Protein AF-A0A327UPV0-F1 (afdb_monomer)

Mean predicted aligned error: 20.46 Å

Foldseek 3Di:
DDAAPVGDDDDPDPDDDSVVVNVVVVVVVVVVVVVVVVVVVVVVVVVVVVVVVVVVVVVVVPDDDPPCVVVDPVVVVVVVVVVVVVVVVVVVVVVVVVVVVVVVVVVVVVVVVVVVVVVVVVVVVVVVVVVVVVVVVVVVVVVVVVVVVVVVVVVVVVVVVVVVVVVVVVVVVVVVVVVVVVVVVVVVVVVVVVVVVVVVVVVVVVVVVVVVVVVVVVVVVVVVVVVVVVVVVVVVVVVVVVVVVVVVVVVVVVVVVVVVVVVVVVVVVVVVVVVVVVCVVVCVVDDDDDDDDDDDDDDDDDDDDDDDDDDDDDDDDDDDDDDDDDDDDDDDDDDDPDDDDDDDDDDDDDD

Radius of gyration: 93.16 Å; Cα contacts (8 Å, |Δi|>4): 20; chains: 1; bounding box: 134×64×279 Å

Structure (mmCIF, N/CA/C/O backbone):
data_AF-A0A327UPV0-F1
#
_entry.id   AF-A0A327UPV0-F1
#
loop_
_atom_site.group_PDB
_atom_site.id
_atom_site.type_symbol
_atom_site.label_atom_id
_atom_site.label_alt_id
_atom_site.label_comp_id
_atom_site.label_asym_id
_atom_site.label_entity_id
_atom_site.label_seq_id
_atom_site.pdbx_PDB_ins_code
_atom_site.Cartn_x
_atom_site.Cartn_y
_atom_site.Cartn_z
_atom_site.occupancy
_atom_site.B_iso_or_equiv
_atom_site.auth_seq_id
_atom_site.auth_comp_id
_atom_site.auth_asym_id
_atom_site.auth_atom_id
_atom_site.pdbx_PDB_model_num
ATOM 1 N N . MET A 1 1 ? -52.533 -44.736 14.058 1.00 45.34 1 MET A N 1
ATOM 2 C CA . MET A 1 1 ? -52.130 -43.749 15.079 1.00 45.34 1 MET A CA 1
ATOM 3 C C . MET A 1 1 ? -53.365 -43.476 15.913 1.00 45.34 1 MET A C 1
ATOM 5 O O . MET A 1 1 ? -54.241 -42.777 15.431 1.00 45.34 1 MET A O 1
ATOM 9 N N . GLY A 1 2 ? -53.502 -44.125 17.070 1.00 54.53 2 GLY A N 1
ATOM 10 C CA . GLY A 1 2 ? -54.554 -43.770 18.024 1.00 54.53 2 GLY A CA 1
ATOM 11 C C . GLY A 1 2 ? -54.068 -42.563 18.815 1.00 54.53 2 GLY A C 1
ATOM 12 O O . GLY A 1 2 ? -53.010 -42.648 19.435 1.00 54.53 2 GLY A O 1
ATOM 13 N N . ALA A 1 3 ? -54.757 -41.433 18.698 1.00 59.00 3 ALA A N 1
ATOM 14 C CA . ALA A 1 3 ? -54.542 -40.289 19.574 1.00 59.00 3 ALA A CA 1
ATOM 15 C C . ALA A 1 3 ? -55.352 -40.526 20.855 1.00 59.00 3 ALA A C 1
ATOM 17 O O . ALA A 1 3 ? -56.520 -40.902 20.765 1.00 59.00 3 ALA A O 1
ATOM 18 N N . SER A 1 4 ? -54.721 -40.346 22.016 1.00 62.38 4 SER A N 1
ATOM 19 C CA . SER A 1 4 ? -55.396 -40.383 23.320 1.00 62.38 4 SER A CA 1
ATOM 20 C C . SER A 1 4 ? -56.497 -39.303 23.374 1.00 62.38 4 SER A C 1
ATOM 22 O O . SER A 1 4 ? -56.290 -38.213 22.823 1.00 62.38 4 SER A O 1
ATOM 24 N N . PRO A 1 5 ? -57.644 -39.552 24.039 1.00 67.94 5 PRO A N 1
ATOM 25 C CA . PRO A 1 5 ? -58.710 -38.563 24.227 1.00 67.94 5 PRO A CA 1
ATOM 26 C C . PRO A 1 5 ? -58.253 -37.310 24.997 1.00 67.94 5 PRO A C 1
ATOM 28 O O . PRO A 1 5 ? -58.887 -36.263 24.881 1.00 67.94 5 PRO A O 1
ATOM 31 N N . HIS A 1 6 ? -57.122 -37.374 25.708 1.00 69.75 6 HIS A N 1
ATOM 32 C CA . HIS A 1 6 ? -56.530 -36.256 26.449 1.00 69.75 6 HIS A CA 1
ATOM 33 C C . HIS A 1 6 ? -55.428 -35.510 25.668 1.00 69.75 6 HIS A C 1
ATOM 35 O O . HIS A 1 6 ? -54.726 -34.670 26.227 1.00 69.75 6 HIS A O 1
ATOM 41 N N . GLY A 1 7 ? -55.274 -35.786 24.365 1.00 76.56 7 GLY A N 1
ATOM 42 C CA . GLY A 1 7 ? -54.449 -34.982 23.452 1.00 76.56 7 GLY A CA 1
ATOM 43 C C . GLY A 1 7 ? -52.952 -35.309 23.434 1.00 76.56 7 GLY A C 1
ATOM 44 O O . GLY A 1 7 ? -52.171 -34.554 22.850 1.00 76.56 7 GLY A O 1
ATOM 45 N N . PHE A 1 8 ? -52.524 -36.427 24.028 1.00 76.69 8 PHE A N 1
ATOM 46 C CA . PHE A 1 8 ? -51.114 -36.831 24.011 1.00 76.69 8 PHE A CA 1
ATOM 47 C C . PHE A 1 8 ? -50.689 -37.401 22.651 1.00 76.69 8 PHE A C 1
ATOM 49 O O . PHE A 1 8 ? -51.369 -38.240 22.054 1.00 76.69 8 PHE A O 1
ATOM 56 N N . THR A 1 9 ? -49.522 -36.971 22.165 1.00 74.94 9 THR A N 1
ATOM 57 C CA . THR A 1 9 ? -48.929 -37.450 20.910 1.00 74.94 9 THR A CA 1
ATOM 58 C C . THR A 1 9 ? -48.110 -38.723 21.139 1.00 74.94 9 THR A C 1
ATOM 60 O O . THR A 1 9 ? -47.220 -38.779 21.986 1.00 74.94 9 THR A O 1
ATOM 63 N N . VAL A 1 10 ? -48.392 -39.778 20.367 1.00 70.69 10 VAL A N 1
ATOM 64 C CA . VAL A 1 10 ? -47.691 -41.068 20.492 1.00 70.69 10 VAL A CA 1
ATOM 65 C C . VAL A 1 10 ? -46.417 -41.058 19.642 1.00 70.69 10 VAL A C 1
ATOM 67 O O . VAL A 1 10 ? -46.482 -41.053 18.412 1.00 70.69 10 VAL A O 1
ATOM 70 N N . VAL A 1 11 ? -45.248 -41.079 20.289 1.00 71.69 11 VAL A N 1
ATOM 71 C CA . VAL A 1 11 ? -43.931 -41.101 19.625 1.00 71.69 11 VAL A CA 1
ATOM 72 C C . VAL A 1 11 ? -43.401 -42.537 19.526 1.00 71.69 11 VAL A C 1
ATOM 74 O O . VAL A 1 11 ? -43.551 -43.339 20.447 1.00 71.69 11 VAL A O 1
ATOM 77 N N . ARG A 1 12 ? -42.765 -42.888 18.400 1.00 59.44 12 ARG A N 1
ATOM 78 C CA . ARG A 1 12 ? -42.217 -44.233 18.155 1.00 59.44 12 ARG A CA 1
ATOM 79 C C . ARG A 1 12 ? -40.909 -44.423 18.945 1.00 59.44 12 ARG A C 1
ATOM 81 O O . ARG A 1 12 ? -39.851 -44.010 18.485 1.00 59.44 12 ARG A O 1
ATOM 88 N N . GLY A 1 13 ? -40.976 -45.026 20.133 1.00 69.31 13 GLY A N 1
ATOM 89 C CA . GLY A 1 13 ? -39.815 -45.244 21.009 1.00 69.31 13 GLY A CA 1
ATOM 90 C C . GLY A 1 13 ? -40.197 -45.678 22.430 1.00 69.31 13 GLY A C 1
ATOM 91 O O . GLY A 1 13 ? -41.300 -46.175 22.648 1.00 69.31 13 GLY A O 1
ATOM 92 N N . ARG A 1 14 ? -39.289 -45.495 23.405 1.00 59.91 14 ARG A N 1
ATOM 93 C CA . ARG A 1 14 ? -39.588 -45.676 24.840 1.00 59.91 14 ARG A CA 1
ATOM 94 C C . ARG A 1 14 ? -40.519 -44.552 25.310 1.00 59.91 14 ARG A C 1
ATOM 96 O O . ARG A 1 14 ? -40.051 -43.471 25.645 1.00 59.91 14 ARG A O 1
ATOM 103 N N . GLY A 1 15 ? -41.817 -44.823 25.322 1.00 69.00 15 GLY A N 1
ATOM 104 C CA . GLY A 1 15 ? -42.852 -43.969 25.904 1.00 69.00 15 GLY A CA 1
ATOM 105 C C . GLY A 1 15 ? -43.810 -44.792 26.764 1.00 69.00 15 GLY A C 1
ATOM 106 O O . GLY A 1 15 ? -43.834 -46.022 26.669 1.00 69.00 15 GLY A O 1
ATOM 107 N N . TYR A 1 16 ? -44.576 -44.118 27.621 1.00 76.31 16 TYR A N 1
ATOM 108 C CA . TYR A 1 16 ? -45.628 -44.751 28.418 1.00 76.31 16 TYR A CA 1
ATOM 109 C C . TYR A 1 16 ? -46.739 -45.304 27.513 1.00 76.31 16 TYR A C 1
ATOM 111 O O . TYR A 1 16 ? -46.973 -44.789 26.418 1.00 76.31 16 TYR A O 1
ATOM 119 N N . ARG A 1 17 ? -47.405 -46.383 27.945 1.00 81.75 17 ARG A N 1
ATOM 120 C CA . ARG A 1 17 ? -48.509 -46.979 27.180 1.00 81.75 17 ARG A CA 1
ATOM 121 C C . ARG A 1 17 ? -49.710 -46.022 27.218 1.00 81.75 17 ARG A C 1
ATOM 123 O O . ARG A 1 17 ? -50.150 -45.728 28.323 1.00 81.75 17 ARG A O 1
ATOM 130 N N . PRO A 1 18 ? -50.254 -45.577 26.069 1.00 79.62 18 PRO A N 1
ATOM 131 C CA . PRO A 1 18 ? -51.345 -44.597 26.030 1.00 79.62 18 PRO A CA 1
ATOM 132 C C . PRO A 1 18 ? -52.548 -44.985 26.895 1.00 79.62 18 PRO A C 1
ATOM 134 O O . PRO A 1 18 ? -52.988 -44.182 27.698 1.00 79.62 18 PRO A O 1
ATOM 137 N N . GLU A 1 19 ? -52.968 -46.250 26.846 1.00 79.75 19 GLU A N 1
ATOM 138 C CA . GLU A 1 19 ? -54.100 -46.768 27.635 1.00 79.75 19 GLU A CA 1
ATOM 139 C C . GLU A 1 19 ? -53.881 -46.626 29.154 1.00 79.75 19 GLU A C 1
ATOM 141 O O . GLU A 1 19 ? -54.804 -46.310 29.889 1.00 79.75 19 GLU A O 1
ATOM 146 N N . GLN A 1 20 ? -52.638 -46.798 29.627 1.00 83.06 20 GLN A N 1
ATOM 147 C CA . GLN A 1 20 ? -52.298 -46.616 31.046 1.00 83.06 20 GLN A CA 1
ATOM 148 C C . GLN A 1 20 ? -52.263 -45.137 31.446 1.00 83.06 20 GLN A C 1
ATOM 150 O O . GLN A 1 20 ? -52.484 -44.810 32.606 1.00 83.06 20 GLN A O 1
ATOM 155 N N . VAL A 1 21 ? -51.934 -44.250 30.502 1.00 82.25 21 VAL A N 1
ATOM 156 C CA . VAL A 1 21 ? -51.940 -42.798 30.723 1.00 82.25 21 VAL A CA 1
ATOM 157 C C . VAL A 1 21 ? -53.374 -42.281 30.756 1.00 82.25 21 VAL A C 1
ATOM 159 O O . VAL A 1 21 ? -53.688 -41.459 31.609 1.00 82.25 21 VAL A O 1
ATOM 162 N N . ASP A 1 22 ? -54.234 -42.794 29.879 1.00 83.88 22 ASP A N 1
ATOM 163 C CA . ASP A 1 22 ? -55.651 -42.436 29.818 1.00 83.88 22 ASP A CA 1
ATOM 164 C C . ASP A 1 22 ? -56.384 -42.889 31.091 1.00 83.88 22 ASP A C 1
ATOM 166 O O . ASP A 1 22 ? -56.999 -42.068 31.763 1.00 83.88 22 ASP A O 1
ATOM 170 N N . GLU A 1 23 ? -56.199 -44.144 31.521 1.00 85.69 23 GLU A N 1
ATOM 171 C CA . GLU A 1 23 ? -56.766 -44.652 32.782 1.00 85.69 23 GLU A CA 1
ATOM 172 C C . GLU A 1 23 ? -56.289 -43.844 34.006 1.00 85.69 23 GLU A C 1
ATOM 174 O O . GLU A 1 23 ? -57.074 -43.517 34.898 1.00 85.69 23 GLU A O 1
ATOM 179 N N . ALA A 1 24 ? -55.005 -43.468 34.041 1.00 84.44 24 ALA A N 1
ATOM 180 C CA . ALA A 1 24 ? -54.462 -42.647 35.119 1.00 84.44 24 ALA A CA 1
ATOM 181 C C . ALA A 1 24 ? -55.017 -41.211 35.110 1.00 84.44 24 ALA A C 1
ATOM 183 O O . ALA A 1 24 ? -55.228 -40.628 36.174 1.00 84.44 24 ALA A O 1
ATOM 184 N N . LEU A 1 25 ? -55.249 -40.626 33.932 1.00 86.38 25 LEU A N 1
ATOM 185 C CA . LEU A 1 25 ? -55.800 -39.278 33.800 1.00 86.38 25 LEU A CA 1
ATOM 186 C C . LEU A 1 25 ? -57.277 -39.216 34.147 1.00 86.38 25 LEU A C 1
ATOM 188 O O . LEU A 1 25 ? -57.670 -38.288 34.848 1.00 86.38 25 LEU A O 1
ATOM 192 N N . ASP A 1 26 ? -58.070 -40.195 33.722 1.00 88.25 26 ASP A N 1
ATOM 193 C CA . ASP A 1 26 ? -59.471 -40.302 34.125 1.00 88.25 26 ASP A CA 1
ATOM 194 C C . ASP A 1 26 ? -59.589 -40.444 35.651 1.00 88.25 26 ASP A C 1
ATOM 196 O O . ASP A 1 26 ? -60.422 -39.782 36.273 1.00 88.25 26 ASP A O 1
ATOM 200 N N . GLY A 1 27 ? -58.686 -41.212 36.276 1.00 89.19 27 GLY A N 1
ATOM 201 C CA . GLY A 1 27 ? -58.562 -41.281 37.734 1.00 89.19 27 GLY A CA 1
ATOM 202 C C . GLY A 1 27 ? -58.263 -39.919 38.374 1.00 89.19 27 GLY A C 1
ATOM 203 O O . GLY A 1 27 ? -58.989 -39.479 39.264 1.00 89.19 27 GLY A O 1
ATOM 204 N N . LEU A 1 28 ? -57.246 -39.206 37.879 1.00 89.12 28 LEU A N 1
ATOM 205 C CA . LEU A 1 28 ? -56.864 -37.881 38.390 1.00 89.12 28 LEU A CA 1
ATOM 206 C C . LEU A 1 28 ? -57.951 -36.815 38.177 1.00 89.12 28 LEU A C 1
ATOM 208 O O . LEU A 1 28 ? -58.120 -35.923 39.011 1.00 89.12 28 LEU A O 1
ATOM 212 N N . LEU A 1 29 ? -58.681 -36.879 37.063 1.00 88.56 29 LEU A N 1
ATOM 213 C CA . LEU A 1 29 ? -59.797 -35.979 36.781 1.00 88.56 29 LEU A CA 1
ATOM 214 C C . LEU A 1 29 ? -60.980 -36.266 37.712 1.00 88.56 29 LEU A C 1
ATOM 216 O O . LEU A 1 29 ? -61.541 -35.322 38.268 1.00 88.56 29 LEU A O 1
ATOM 220 N N . GLY A 1 30 ? -61.291 -37.539 37.969 1.00 91.75 30 GLY A N 1
ATOM 221 C CA . GLY A 1 30 ? -62.290 -37.934 38.965 1.00 91.75 30 GLY A CA 1
ATOM 222 C C . GLY A 1 30 ? -61.936 -37.458 40.379 1.00 91.75 30 GLY A C 1
ATOM 223 O O . GLY A 1 30 ? -62.768 -36.856 41.060 1.00 91.75 30 GLY A O 1
ATOM 224 N N . GLU A 1 31 ? -60.679 -37.630 40.799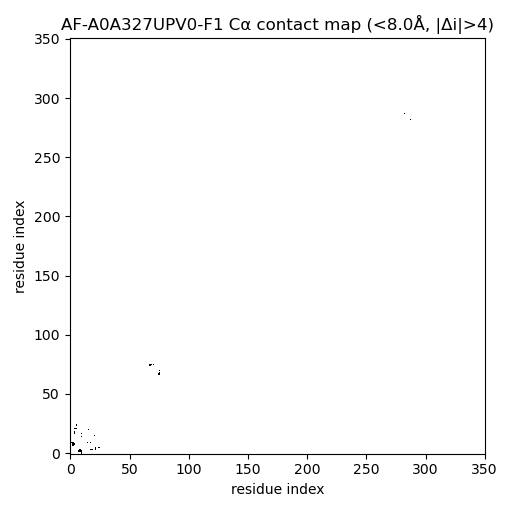 1.00 89.19 31 GLU A N 1
ATOM 225 C CA . GLU A 1 31 ? -60.179 -37.119 42.085 1.00 89.19 31 GLU A CA 1
ATOM 226 C C . GLU A 1 31 ? -60.266 -35.586 42.171 1.00 89.19 31 GLU A C 1
ATOM 228 O O . GLU A 1 31 ? -60.647 -35.030 43.206 1.00 89.19 31 GLU A O 1
ATOM 233 N N . GLN A 1 32 ? -59.958 -34.879 41.077 1.00 91.56 32 GLN A N 1
ATOM 234 C CA . GLN A 1 32 ? -60.086 -33.423 41.000 1.00 91.56 32 GLN A CA 1
ATOM 235 C C . GLN A 1 32 ? -61.545 -32.969 41.158 1.00 91.56 32 GLN A C 1
ATOM 237 O O . GLN A 1 32 ? -61.811 -31.989 41.862 1.00 91.56 32 GLN A O 1
ATOM 242 N N . GLU A 1 33 ? -62.489 -33.642 40.502 1.00 93.06 33 GLU A N 1
ATOM 243 C CA . GLU A 1 33 ? -63.916 -33.331 40.610 1.00 93.06 33 GLU A CA 1
ATOM 244 C C . GLU A 1 33 ? -64.447 -33.590 42.024 1.00 93.06 33 GLU A C 1
ATOM 246 O O . GLU A 1 33 ? -65.140 -32.734 42.586 1.00 93.06 33 GLU A O 1
ATOM 251 N N . GLU A 1 34 ? -64.051 -34.698 42.656 1.00 94.12 34 GLU A N 1
ATOM 252 C CA . GLU A 1 34 ? -64.421 -34.987 44.044 1.00 94.12 34 GLU A CA 1
ATOM 253 C C . GLU A 1 34 ? -63.842 -33.945 45.014 1.00 94.12 34 GLU A C 1
ATOM 255 O O . GLU A 1 34 ? -64.551 -33.436 45.894 1.00 94.12 34 GLU A O 1
ATOM 260 N N . ALA A 1 35 ? -62.573 -33.566 44.836 1.00 90.19 35 ALA A N 1
ATOM 261 C CA . ALA A 1 35 ? -61.924 -32.536 45.640 1.00 90.19 35 ALA A CA 1
ATOM 262 C C . ALA A 1 35 ? -62.628 -31.177 45.499 1.00 90.19 35 ALA A C 1
ATOM 264 O O . ALA A 1 35 ? -62.855 -30.490 46.499 1.00 90.19 35 ALA A O 1
ATOM 265 N N . ARG A 1 36 ? -63.049 -30.808 44.282 1.00 92.00 36 ARG A N 1
ATOM 266 C CA . ARG A 1 36 ? -63.840 -29.590 44.035 1.00 92.00 36 ARG A CA 1
ATOM 267 C C . ARG A 1 36 ? -65.209 -29.647 44.707 1.00 92.00 36 ARG A C 1
ATOM 269 O O . ARG A 1 36 ? -65.601 -28.678 45.356 1.00 92.00 36 ARG A O 1
ATOM 276 N N . ALA A 1 37 ? -65.914 -30.773 44.616 1.00 93.81 37 ALA A N 1
ATOM 277 C CA . ALA A 1 37 ? -67.201 -30.953 45.286 1.00 93.81 37 ALA A CA 1
ATOM 278 C C . ALA A 1 37 ? -67.067 -30.910 46.820 1.00 93.81 37 ALA A C 1
ATOM 280 O O . ALA A 1 37 ? -67.946 -30.407 47.525 1.00 93.81 37 ALA A O 1
ATOM 281 N N . ARG A 1 38 ? -65.958 -31.419 47.371 1.00 94.25 38 ARG A N 1
ATOM 282 C CA . ARG A 1 38 ? -65.644 -31.312 48.803 1.00 94.25 38 ARG A CA 1
ATOM 283 C C . ARG A 1 38 ? -65.344 -29.868 49.217 1.00 94.25 38 ARG A C 1
ATOM 285 O O . ARG A 1 38 ? -65.884 -29.424 50.224 1.00 94.25 38 ARG A O 1
ATOM 292 N N . LEU A 1 39 ? -64.559 -29.132 48.431 1.00 94.19 39 LEU A N 1
ATOM 293 C CA . LEU A 1 39 ? -64.297 -27.705 48.652 1.00 94.19 39 LEU A CA 1
ATOM 294 C C . LEU A 1 39 ? -65.588 -26.885 48.670 1.00 94.19 39 LEU A C 1
ATOM 296 O O . LEU A 1 39 ? -65.796 -26.106 49.593 1.00 94.19 39 LEU A O 1
ATOM 300 N N . ALA A 1 40 ? -66.480 -27.103 47.702 1.00 93.56 40 ALA A N 1
ATOM 301 C CA . ALA A 1 40 ? -67.760 -26.401 47.645 1.00 93.56 40 ALA A CA 1
ATOM 302 C C . ALA A 1 40 ? -68.613 -26.638 48.907 1.00 93.56 40 ALA A C 1
ATOM 304 O O . ALA A 1 40 ? -69.189 -25.693 49.442 1.00 93.56 40 ALA A O 1
ATOM 305 N N . ARG A 1 41 ? -68.645 -27.877 49.424 1.00 93.94 41 ARG A N 1
ATOM 306 C CA . ARG A 1 41 ? -69.333 -28.209 50.686 1.00 93.94 41 ARG A CA 1
ATOM 307 C C . ARG A 1 41 ? -68.713 -27.510 51.895 1.00 93.94 41 ARG A C 1
ATOM 309 O O . ARG A 1 41 ? -69.446 -26.925 52.681 1.00 93.94 41 ARG A O 1
ATOM 316 N N . LEU A 1 42 ? -67.385 -27.524 52.017 1.00 94.69 42 LEU A N 1
ATOM 317 C CA . LEU A 1 42 ? -66.684 -26.868 53.128 1.00 94.69 42 LEU A CA 1
ATOM 318 C C . LEU A 1 42 ? -66.865 -25.347 53.115 1.00 94.69 42 LEU A C 1
ATOM 320 O O . LEU A 1 42 ? -67.011 -24.742 54.169 1.00 94.69 42 LEU A O 1
ATOM 324 N N . VAL A 1 43 ? -66.885 -24.725 51.934 1.00 93.31 43 VAL A N 1
ATOM 325 C CA . VAL A 1 43 ? -67.144 -23.283 51.800 1.00 93.31 43 VAL A CA 1
ATOM 326 C C . VAL A 1 43 ? -68.576 -22.939 52.219 1.00 93.31 43 VAL A C 1
ATOM 328 O O . VAL A 1 43 ? -68.786 -21.936 52.898 1.00 93.31 43 VAL A O 1
ATOM 331 N N . ALA A 1 44 ? -69.558 -23.774 51.864 1.00 94.75 44 ALA A N 1
ATOM 332 C CA . ALA A 1 44 ? -70.935 -23.592 52.322 1.00 94.75 44 ALA A CA 1
ATOM 333 C C . ALA A 1 44 ? -71.046 -23.722 53.854 1.00 94.75 44 ALA A C 1
ATOM 335 O O . ALA A 1 44 ? -71.602 -22.836 54.500 1.00 94.75 44 ALA A O 1
ATOM 336 N N . GLU A 1 45 ? -70.439 -24.759 54.440 1.00 95.56 45 GLU A N 1
ATOM 337 C CA . GLU A 1 45 ? -70.402 -24.980 55.894 1.00 95.56 45 GLU A CA 1
ATOM 338 C C . GLU A 1 45 ? -69.685 -23.839 56.635 1.00 95.56 45 GLU A C 1
ATOM 340 O O . GLU A 1 45 ? -70.170 -23.348 57.653 1.00 95.56 45 GLU A O 1
ATOM 345 N N . GLN A 1 46 ? -68.567 -23.343 56.095 1.00 95.25 46 GLN A N 1
ATOM 346 C CA . GLN A 1 46 ? -67.879 -22.169 56.631 1.00 95.25 46 GLN A CA 1
ATOM 347 C C . GLN A 1 46 ? -68.803 -20.942 56.639 1.00 95.25 46 GLN A C 1
ATOM 349 O O . GLN A 1 46 ? -68.812 -20.190 57.615 1.00 95.25 46 GLN A O 1
ATOM 354 N N . GLY A 1 47 ? -69.580 -20.733 55.572 1.00 93.31 47 GLY A N 1
ATOM 355 C CA . GLY A 1 47 ? -70.555 -19.647 55.489 1.00 93.31 47 GLY A CA 1
ATOM 356 C C . GLY A 1 47 ? -71.630 -19.743 56.574 1.00 93.31 47 GLY A C 1
ATOM 357 O O . GLY A 1 47 ? -71.881 -18.763 57.276 1.00 93.31 47 GLY A O 1
ATOM 358 N N . GLU A 1 48 ? -72.208 -20.931 56.765 1.00 94.50 48 GLU A N 1
ATOM 359 C CA . GLU A 1 48 ? -73.209 -21.191 57.809 1.00 94.50 48 GLU A CA 1
ATOM 360 C C . GLU A 1 48 ? -72.642 -20.972 59.218 1.00 94.50 48 GLU A C 1
ATOM 362 O O . GLU A 1 48 ? -73.242 -20.258 60.025 1.00 94.50 48 GLU A O 1
ATOM 367 N N . LEU A 1 49 ? -71.454 -21.515 59.502 1.00 94.25 49 LEU A N 1
ATOM 368 C CA . LEU A 1 49 ? -70.783 -21.345 60.792 1.00 94.25 49 LEU A CA 1
ATOM 369 C C . LEU A 1 49 ? -70.431 -19.880 61.062 1.00 94.25 49 LEU A C 1
ATOM 371 O O . LEU A 1 49 ? -70.598 -19.401 62.182 1.00 94.25 49 LEU A O 1
ATOM 375 N N . THR A 1 50 ? -69.984 -19.143 60.045 1.00 92.62 50 THR A N 1
ATOM 376 C CA . THR A 1 50 ? -69.672 -17.715 60.190 1.00 92.62 50 THR A CA 1
ATOM 377 C C . THR A 1 50 ? -70.932 -16.934 60.562 1.00 92.62 50 THR A C 1
ATOM 379 O O . THR A 1 50 ? -70.923 -16.213 61.562 1.00 92.62 50 THR A O 1
ATOM 382 N N . ALA A 1 51 ? -72.042 -17.157 59.853 1.00 93.06 51 ALA A N 1
ATOM 383 C CA . ALA A 1 51 ? -73.319 -16.510 60.147 1.00 93.06 51 ALA A CA 1
ATOM 384 C C . ALA A 1 51 ? -73.847 -16.848 61.556 1.00 93.06 51 ALA A C 1
ATOM 386 O O . ALA A 1 51 ? -74.340 -15.969 62.268 1.00 93.06 51 ALA A O 1
ATOM 387 N N . GLU A 1 52 ? -73.707 -18.101 61.997 1.00 91.69 52 GLU A N 1
ATOM 388 C CA . GLU A 1 52 ? -74.112 -18.504 63.347 1.00 91.69 52 GLU A CA 1
ATOM 389 C C . GLU A 1 52 ? -73.216 -17.871 64.423 1.00 91.69 52 GLU A C 1
ATOM 391 O O . GLU A 1 52 ? -73.717 -17.387 65.439 1.00 91.69 52 GLU A O 1
ATOM 396 N N . THR A 1 53 ? -71.901 -17.773 64.198 1.00 91.62 53 THR A N 1
ATOM 397 C CA . THR A 1 53 ? -71.010 -17.081 65.148 1.00 91.62 53 THR A CA 1
ATOM 398 C C . THR A 1 53 ? -71.322 -15.592 65.267 1.00 91.62 53 THR A C 1
ATOM 400 O O . THR A 1 53 ? -71.267 -15.046 66.369 1.00 91.62 53 THR A O 1
ATOM 403 N N . GLU A 1 54 ? -71.678 -14.921 64.171 1.00 93.12 54 GLU A N 1
ATOM 404 C CA . GLU A 1 54 ? -72.112 -13.521 64.199 1.00 93.12 54 GLU A CA 1
ATOM 405 C C . GLU A 1 54 ? -73.417 -13.355 64.982 1.00 93.12 54 GLU A C 1
ATOM 407 O O . GLU A 1 54 ? -73.509 -12.474 65.842 1.00 93.12 54 GLU A O 1
ATOM 412 N N . ARG A 1 55 ? -74.391 -14.252 64.773 1.00 92.62 55 ARG A N 1
ATOM 413 C CA . ARG A 1 55 ? -75.642 -14.287 65.545 1.00 92.62 55 ARG A CA 1
ATOM 414 C C . ARG A 1 55 ? -75.382 -14.478 67.041 1.00 92.62 55 ARG A C 1
ATOM 416 O O . ARG A 1 55 ? -75.942 -13.742 67.853 1.00 92.62 55 ARG A O 1
ATOM 423 N N . LEU A 1 56 ? -74.523 -15.428 67.414 1.00 92.25 56 LEU A N 1
ATOM 424 C CA . LEU A 1 56 ? -74.170 -15.688 68.814 1.00 92.25 56 LEU A CA 1
ATOM 425 C C . LEU A 1 56 ? -73.427 -14.509 69.452 1.00 92.25 56 LEU A C 1
ATOM 427 O O . LEU A 1 56 ? -73.706 -14.170 70.601 1.00 92.25 56 LEU A O 1
ATOM 431 N N . ARG A 1 57 ? -72.528 -13.838 68.719 1.00 86.81 57 ARG A N 1
ATOM 432 C CA . ARG A 1 57 ? -71.869 -12.611 69.200 1.00 86.81 57 ARG A CA 1
ATOM 433 C C . ARG A 1 57 ? -72.868 -11.483 69.432 1.00 86.81 57 ARG A C 1
ATOM 435 O O . ARG A 1 57 ? -72.788 -10.816 70.460 1.00 86.81 57 ARG A O 1
ATOM 442 N N . ALA A 1 58 ? -73.813 -11.288 68.514 1.00 87.06 58 ALA A N 1
ATOM 443 C CA . ALA A 1 58 ? -74.866 -10.290 68.672 1.00 87.06 58 ALA A CA 1
ATOM 444 C C . ALA A 1 58 ? -75.742 -10.590 69.899 1.00 87.06 58 ALA A C 1
ATOM 446 O O . ALA A 1 58 ? -76.010 -9.688 70.687 1.00 87.06 58 ALA A O 1
ATOM 447 N N . LEU A 1 59 ? -76.117 -11.857 70.115 1.00 86.38 59 LEU A N 1
ATOM 448 C CA . LEU A 1 59 ? -76.846 -12.286 71.311 1.00 86.38 59 LEU A CA 1
ATOM 449 C C . LEU A 1 59 ? -76.035 -12.017 72.589 1.00 86.38 59 LEU A C 1
ATOM 451 O O . LEU A 1 59 ? -76.557 -11.440 73.540 1.00 86.38 59 LEU A O 1
ATOM 455 N N . ALA A 1 60 ? -74.752 -12.379 72.606 1.00 82.75 60 ALA A N 1
ATOM 456 C CA . ALA A 1 60 ? -73.878 -12.161 73.756 1.00 82.75 60 ALA A CA 1
ATOM 457 C C . ALA A 1 60 ? -73.726 -10.671 74.103 1.00 82.75 60 ALA A C 1
ATOM 459 O O . ALA A 1 60 ? -73.729 -10.322 75.278 1.00 82.75 60 ALA A O 1
ATOM 460 N N . ALA A 1 61 ? -73.675 -9.787 73.103 1.00 81.56 61 ALA A N 1
ATOM 461 C CA . ALA A 1 61 ? -73.625 -8.339 73.313 1.00 81.56 61 ALA A CA 1
ATOM 462 C C . ALA A 1 61 ? -74.909 -7.760 73.945 1.00 81.56 61 ALA A C 1
ATOM 464 O O . ALA A 1 61 ? -74.868 -6.668 74.507 1.00 81.56 61 ALA A O 1
ATOM 465 N N . THR A 1 62 ? -76.042 -8.472 73.869 1.00 81.31 62 THR A N 1
ATOM 466 C CA . THR A 1 62 ? -77.297 -8.070 74.535 1.00 81.31 62 THR A CA 1
ATOM 467 C C . THR A 1 62 ? -77.395 -8.528 75.990 1.00 81.31 62 THR A C 1
ATOM 469 O O . THR A 1 62 ? -78.285 -8.074 76.712 1.00 81.31 62 THR A O 1
ATOM 472 N N . LEU A 1 63 ? -76.500 -9.412 76.441 1.00 78.44 63 LEU A N 1
ATOM 473 C CA . LEU A 1 63 ? -76.480 -9.874 77.824 1.00 78.44 63 LEU A CA 1
ATOM 474 C C . LEU A 1 63 ? -75.760 -8.847 78.719 1.00 78.44 63 LEU A C 1
ATOM 476 O O . LEU A 1 63 ? -74.704 -8.339 78.334 1.00 78.44 63 LEU A O 1
ATOM 480 N N . PRO A 1 64 ? -76.289 -8.542 79.921 1.00 70.00 64 PRO A N 1
ATOM 481 C CA . PRO A 1 64 ? -75.586 -7.706 80.889 1.00 70.00 64 PRO A CA 1
ATOM 482 C C . PRO A 1 64 ? -74.229 -8.327 81.254 1.00 70.00 64 PRO A C 1
ATOM 484 O O . PRO A 1 64 ? -74.142 -9.557 81.346 1.00 70.00 64 PRO A O 1
ATOM 487 N N . PRO A 1 65 ? -73.186 -7.517 81.526 1.00 65.44 65 PRO A N 1
ATOM 488 C CA . PRO A 1 65 ? -71.942 -8.028 82.089 1.00 65.44 65 PRO A CA 1
ATOM 489 C C . PRO A 1 65 ? -72.267 -8.851 83.344 1.00 65.44 65 PRO A C 1
ATOM 491 O O . PRO A 1 65 ? -73.071 -8.388 84.159 1.00 65.44 65 PRO A O 1
ATOM 494 N N . PRO A 1 66 ? -71.703 -10.057 83.522 1.00 61.50 66 PRO A N 1
ATOM 495 C CA . PRO A 1 66 ? -71.971 -10.849 84.712 1.00 61.50 66 PRO A CA 1
ATOM 496 C C . PRO A 1 66 ? -71.485 -10.081 85.946 1.00 61.50 66 PRO A C 1
ATOM 498 O O . PRO A 1 66 ? -70.290 -9.982 86.211 1.00 61.50 66 PRO A O 1
ATOM 501 N N . ALA A 1 67 ? -72.423 -9.508 86.699 1.00 57.69 67 ALA A N 1
ATOM 502 C CA . ALA A 1 67 ? -72.141 -8.867 87.971 1.00 57.69 67 ALA A CA 1
ATOM 503 C C . ALA A 1 67 ? -71.944 -9.974 89.017 1.00 57.69 67 ALA A C 1
ATOM 505 O O . ALA A 1 67 ? -72.901 -10.482 89.599 1.00 57.69 67 ALA A O 1
ATOM 506 N N . TYR A 1 68 ? -70.693 -10.384 89.248 1.00 60.66 68 TYR A N 1
ATOM 507 C CA . TYR A 1 68 ? -70.304 -11.406 90.238 1.00 60.66 68 TYR A CA 1
ATOM 508 C C . TYR A 1 68 ? -70.464 -10.941 91.701 1.00 60.66 68 TYR A C 1
ATOM 510 O O . TYR A 1 68 ? -69.820 -11.458 92.614 1.00 60.66 68 TYR A O 1
ATOM 518 N N . GLU A 1 69 ? -71.340 -9.971 91.951 1.00 59.56 69 GLU A N 1
ATOM 519 C CA . GLU A 1 69 ? -71.642 -9.412 93.271 1.00 59.56 69 GLU A CA 1
ATOM 520 C C . GLU A 1 69 ? -72.235 -10.474 94.215 1.00 59.56 69 GLU A C 1
ATOM 522 O O . GLU A 1 69 ? -72.058 -10.412 95.432 1.00 59.56 69 GLU A O 1
ATOM 527 N N . THR A 1 70 ? -72.856 -11.518 93.654 1.00 56.88 70 THR A N 1
ATOM 528 C CA . THR A 1 70 ? -73.413 -12.663 94.388 1.00 56.88 70 THR A CA 1
ATOM 529 C C . THR A 1 70 ? -72.362 -13.653 94.906 1.00 56.88 70 THR A C 1
ATOM 531 O O . THR A 1 70 ? -72.717 -14.563 95.653 1.00 56.88 70 THR A O 1
ATOM 534 N N . LEU A 1 71 ? -71.081 -13.504 94.539 1.00 59.91 71 LEU A N 1
ATOM 535 C CA . LEU A 1 71 ? -69.996 -14.421 94.925 1.00 59.91 71 LEU A CA 1
ATOM 536 C C . LEU A 1 71 ? -69.267 -14.017 96.231 1.00 59.91 71 LEU A C 1
ATOM 538 O O . LEU A 1 71 ? -68.359 -14.715 96.684 1.00 59.91 71 LEU A O 1
ATOM 542 N N . GLY A 1 72 ? -69.682 -12.916 96.869 1.00 68.56 72 GLY A N 1
ATOM 543 C CA . GLY A 1 72 ? -69.150 -12.432 98.147 1.00 68.56 72 GLY A CA 1
ATOM 544 C C . GLY A 1 72 ? -67.929 -11.509 98.014 1.00 68.56 72 GLY A C 1
ATOM 545 O O . GLY A 1 72 ? -67.160 -11.573 97.058 1.00 68.56 72 GLY A O 1
ATOM 546 N N . ALA A 1 73 ? -67.718 -10.639 99.010 1.00 71.81 73 ALA A N 1
ATOM 547 C CA . ALA A 1 73 ? -66.724 -9.553 98.971 1.00 71.81 73 ALA A CA 1
ATOM 548 C C . ALA A 1 73 ? -65.262 -9.999 98.738 1.00 71.81 73 ALA A C 1
ATOM 550 O O . ALA A 1 73 ? -64.425 -9.184 98.356 1.00 71.81 73 ALA A O 1
ATOM 551 N N . HIS A 1 74 ? -64.929 -11.271 98.983 1.00 75.44 74 HIS A N 1
ATOM 552 C CA . HIS A 1 74 ? -63.597 -11.821 98.716 1.00 75.44 74 HIS A CA 1
ATOM 553 C C . HIS A 1 74 ? -63.378 -12.140 97.227 1.00 75.44 74 HIS A C 1
ATOM 555 O O . HIS A 1 74 ? -62.321 -11.822 96.689 1.00 75.44 74 HIS A O 1
ATOM 561 N N . ALA A 1 75 ? -64.387 -12.688 96.545 1.00 76.31 75 ALA A N 1
ATOM 562 C CA . ALA A 1 75 ? -64.321 -13.003 95.120 1.00 76.31 75 ALA A CA 1
ATOM 563 C C . ALA A 1 75 ? -64.261 -11.739 94.247 1.00 76.31 75 ALA A C 1
ATOM 565 O O . ALA A 1 75 ? -63.504 -11.704 93.283 1.00 76.31 75 ALA A O 1
ATOM 566 N N . GLY A 1 76 ? -64.972 -10.671 94.634 1.00 77.50 76 GLY A N 1
ATOM 567 C CA . GLY A 1 76 ? -64.864 -9.368 93.966 1.00 77.50 76 GLY A CA 1
ATOM 568 C C . GLY A 1 76 ? -63.449 -8.779 94.037 1.00 77.50 76 GLY A C 1
ATOM 569 O O . GLY A 1 76 ? -62.931 -8.312 93.031 1.00 77.50 76 GLY A O 1
ATOM 570 N N . LYS A 1 77 ? -62.774 -8.885 95.192 1.00 82.69 77 LYS A N 1
ATOM 571 C CA . LYS A 1 77 ? -61.374 -8.441 95.346 1.00 82.69 77 LYS A CA 1
ATOM 572 C C . LYS A 1 77 ? -60.401 -9.253 94.487 1.00 82.69 77 LYS A C 1
ATOM 574 O O . LYS A 1 77 ? -59.476 -8.676 93.930 1.00 82.69 77 LYS A O 1
ATOM 579 N N . LEU A 1 78 ? -60.605 -10.570 94.383 1.00 85.75 78 LEU A N 1
ATOM 580 C CA . LEU A 1 78 ? -59.798 -11.436 93.515 1.00 85.75 78 LEU 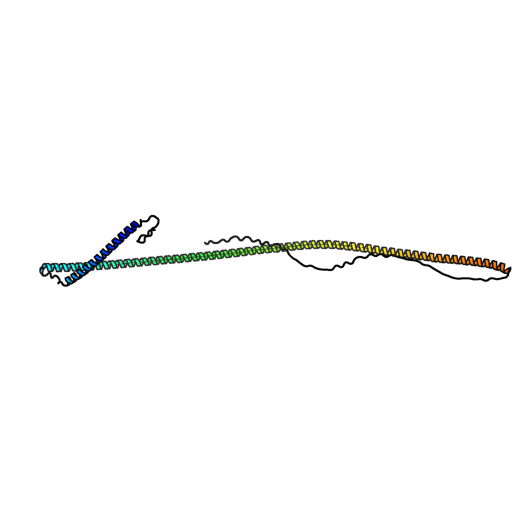A CA 1
ATOM 581 C C . LEU A 1 78 ? -60.015 -11.130 92.031 1.00 85.75 78 LEU A C 1
ATOM 583 O O . LEU A 1 78 ? -59.052 -11.165 91.277 1.00 85.75 78 LEU A O 1
ATOM 587 N N . LEU A 1 79 ? -61.246 -10.810 91.618 1.00 83.56 79 LEU A N 1
ATOM 588 C CA . LEU A 1 79 ? -61.535 -10.394 90.246 1.00 83.56 79 LEU A CA 1
ATOM 589 C C . LEU A 1 79 ? -60.850 -9.065 89.913 1.00 83.56 79 LEU A C 1
ATOM 591 O O . LEU A 1 79 ? -60.162 -8.989 88.905 1.00 83.56 79 LEU A O 1
ATOM 595 N N . THR A 1 80 ? -60.965 -8.055 90.782 1.00 86.31 80 THR A N 1
ATOM 596 C CA . THR A 1 80 ? -60.288 -6.764 90.578 1.00 86.31 80 THR A CA 1
ATOM 597 C C . THR A 1 80 ? -58.770 -6.920 90.509 1.00 86.31 80 THR A C 1
ATOM 599 O O . THR A 1 80 ? -58.141 -6.286 89.670 1.00 86.31 80 THR A O 1
ATOM 602 N N . LEU A 1 81 ? -58.190 -7.789 91.347 1.00 91.12 81 LEU A N 1
ATOM 603 C CA . LEU A 1 81 ? -56.769 -8.132 91.277 1.00 91.12 81 LEU A CA 1
ATOM 604 C C . LEU A 1 81 ? -56.436 -8.845 89.954 1.00 91.12 81 LEU A C 1
ATOM 606 O O . LEU A 1 81 ? -55.529 -8.463 89.238 1.00 91.12 81 LEU A O 1
ATOM 610 N N . ALA A 1 82 ? -57.206 -9.854 89.548 1.00 90.38 82 ALA A N 1
ATOM 611 C CA . ALA A 1 82 ? -56.965 -10.532 88.274 1.00 90.38 82 ALA A CA 1
ATOM 612 C C . ALA A 1 82 ? -57.061 -9.577 87.065 1.00 90.38 82 ALA A C 1
ATOM 614 O O . ALA A 1 82 ? -56.300 -9.716 86.109 1.00 90.38 82 ALA A O 1
ATOM 615 N N . GLU A 1 83 ? -57.971 -8.601 87.104 1.00 90.50 83 GLU A N 1
ATOM 616 C CA . GLU A 1 83 ? -58.113 -7.567 86.078 1.00 90.50 83 GLU A CA 1
ATOM 617 C C . GLU A 1 83 ? -56.949 -6.566 86.081 1.00 90.50 83 GLU A C 1
ATOM 619 O O . GLU A 1 83 ? -56.486 -6.211 84.992 1.00 90.50 83 GLU A O 1
ATOM 624 N N . SER A 1 84 ? -56.446 -6.150 87.256 1.00 93.50 84 SER A N 1
ATOM 625 C CA . SER A 1 84 ? -55.242 -5.310 87.351 1.00 93.50 84 SER A CA 1
ATOM 626 C C . SER A 1 84 ? -54.016 -6.039 86.825 1.00 93.50 84 SER A C 1
ATOM 628 O O . SER A 1 84 ? -53.339 -5.521 85.944 1.00 93.50 84 SER A O 1
ATOM 630 N N . GLU A 1 85 ? -53.793 -7.281 87.247 1.00 95.38 85 GLU A N 1
ATOM 631 C CA . GLU A 1 85 ? -52.664 -8.083 86.785 1.00 95.38 85 GLU A CA 1
ATOM 632 C C . GLU A 1 85 ? -52.757 -8.356 85.275 1.00 95.38 85 GLU A C 1
ATOM 634 O O . GLU A 1 85 ? -51.754 -8.294 84.566 1.00 95.38 85 GLU A O 1
ATOM 639 N N . ALA A 1 86 ? -53.958 -8.601 84.737 1.00 94.12 86 ALA A N 1
ATOM 640 C CA . ALA A 1 86 ? -54.153 -8.746 83.296 1.00 94.12 86 ALA A CA 1
ATOM 641 C C . ALA A 1 86 ? -53.924 -7.431 82.529 1.00 94.12 86 ALA A C 1
ATOM 643 O O . ALA A 1 86 ? -53.492 -7.460 81.373 1.00 94.12 86 ALA A O 1
ATOM 644 N N . ALA A 1 87 ? -54.243 -6.275 83.117 1.00 95.00 87 ALA A N 1
ATOM 645 C CA . ALA A 1 87 ? -53.922 -4.972 82.538 1.00 95.00 87 ALA A CA 1
ATOM 646 C C . ALA A 1 87 ? -52.407 -4.718 82.545 1.00 95.00 87 ALA A C 1
ATOM 648 O O . ALA A 1 87 ? -51.865 -4.351 81.504 1.00 95.00 87 ALA A O 1
ATOM 649 N N . ASP A 1 88 ? -51.722 -5.011 83.651 1.00 95.75 88 ASP A N 1
ATOM 650 C CA . ASP A 1 88 ? -50.271 -4.855 83.787 1.00 95.75 88 ASP A CA 1
ATOM 651 C C . ASP A 1 88 ? -49.506 -5.775 82.827 1.00 95.75 88 ASP A C 1
ATOM 653 O O . ASP A 1 88 ? -48.582 -5.330 82.146 1.00 95.75 88 ASP A O 1
ATOM 657 N N . VAL A 1 89 ? -49.923 -7.041 82.691 1.00 96.94 89 VAL A N 1
ATOM 658 C CA . VAL A 1 89 ? -49.329 -7.983 81.726 1.00 96.94 89 VAL A CA 1
ATOM 659 C C . VAL A 1 89 ? -49.545 -7.517 80.287 1.00 96.94 89 VAL A C 1
ATOM 661 O O . VAL A 1 89 ? -48.624 -7.617 79.478 1.00 96.94 89 VAL A O 1
ATOM 664 N N . ARG A 1 90 ? -50.729 -6.988 79.948 1.00 96.62 90 ARG A N 1
ATOM 665 C CA . ARG A 1 90 ? -50.986 -6.430 78.608 1.00 96.62 90 ARG A CA 1
ATOM 666 C C . ARG A 1 90 ? -50.127 -5.203 78.338 1.00 96.62 90 ARG A C 1
ATOM 668 O O . ARG A 1 90 ? -49.475 -5.160 77.303 1.00 96.62 90 ARG A O 1
ATOM 675 N N . ALA A 1 91 ? -50.066 -4.263 79.278 1.00 96.56 91 ALA A N 1
ATOM 676 C CA . ALA A 1 91 ? -49.234 -3.071 79.152 1.00 96.56 91 ALA A CA 1
ATOM 677 C C . ALA A 1 91 ? -47.745 -3.433 79.012 1.00 96.56 91 ALA A C 1
ATOM 679 O O . ALA A 1 91 ? -47.047 -2.865 78.172 1.00 96.56 91 ALA A O 1
ATOM 680 N N . ALA A 1 92 ? -47.263 -4.419 79.777 1.00 96.50 92 ALA A N 1
ATOM 681 C CA . ALA A 1 92 ? -45.905 -4.938 79.647 1.00 96.50 92 ALA A CA 1
ATOM 682 C C . ALA A 1 92 ? -45.672 -5.596 78.277 1.00 96.50 92 ALA A C 1
ATOM 684 O O . ALA A 1 92 ? -44.688 -5.284 77.614 1.00 96.50 92 ALA A O 1
ATOM 685 N N . ALA A 1 93 ? -46.589 -6.449 77.808 1.00 96.44 93 ALA A N 1
ATOM 686 C CA . ALA A 1 93 ? -46.480 -7.098 76.502 1.00 96.44 93 ALA A CA 1
ATOM 687 C C . ALA A 1 93 ? -46.513 -6.092 75.336 1.00 96.44 93 ALA A C 1
ATOM 689 O O . ALA A 1 93 ? -45.741 -6.228 74.388 1.00 96.44 93 ALA A O 1
ATOM 690 N N . GLU A 1 94 ? -47.363 -5.066 75.407 1.00 97.56 94 GLU A N 1
ATOM 691 C CA . GLU A 1 94 ? -47.420 -3.977 74.425 1.00 97.56 94 GLU A CA 1
ATOM 692 C C . GLU A 1 94 ? -46.127 -3.155 74.426 1.00 97.56 94 GLU A C 1
ATOM 694 O O . GLU A 1 94 ? -45.577 -2.871 73.361 1.00 97.56 94 GLU A O 1
ATOM 699 N N . ALA A 1 95 ? -45.593 -2.827 75.607 1.00 97.31 95 ALA A N 1
ATOM 700 C CA . ALA A 1 95 ? -44.314 -2.137 75.727 1.00 97.31 95 ALA 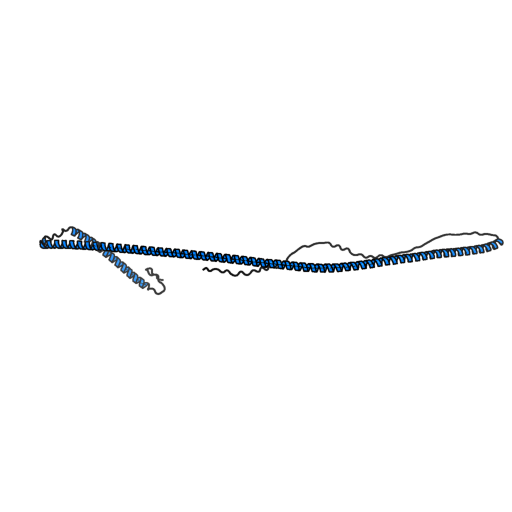A CA 1
ATOM 701 C C . ALA A 1 95 ? -43.155 -2.981 75.172 1.00 97.31 95 ALA A C 1
ATOM 703 O O . ALA A 1 95 ? -42.267 -2.444 74.509 1.00 97.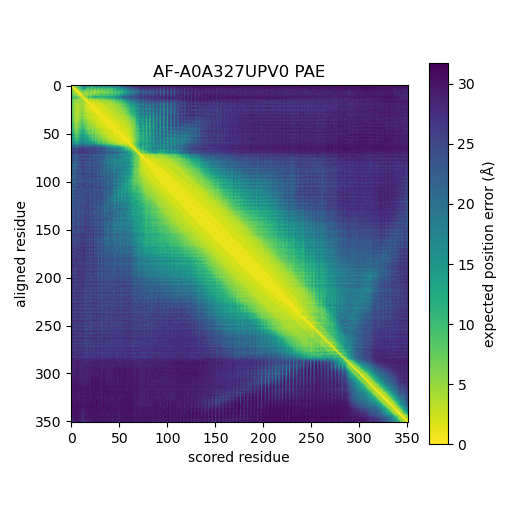31 95 ALA A O 1
ATOM 704 N N . ASP A 1 96 ? -43.145 -4.290 75.416 1.00 97.31 96 ASP A N 1
ATOM 705 C CA . ASP A 1 96 ? -42.133 -5.216 74.902 1.00 97.31 96 ASP A CA 1
ATOM 706 C C . ASP A 1 96 ? -42.225 -5.368 73.379 1.00 97.31 96 ASP A C 1
ATOM 708 O O . ASP A 1 96 ? -41.202 -5.323 72.688 1.00 97.31 96 ASP A O 1
ATOM 712 N N . ALA A 1 97 ? -43.440 -5.475 72.834 1.00 96.44 97 ALA A N 1
ATOM 713 C CA . ALA A 1 97 ? -43.679 -5.512 71.394 1.00 96.44 97 ALA A CA 1
ATOM 714 C C . ALA A 1 97 ? -43.248 -4.202 70.715 1.00 96.44 97 ALA A C 1
ATOM 716 O O . ALA A 1 97 ? -42.598 -4.238 69.667 1.00 96.44 97 ALA A O 1
ATOM 717 N N . ALA A 1 98 ? -43.543 -3.052 71.330 1.00 97.50 98 ALA A N 1
ATOM 718 C CA . ALA A 1 98 ? -43.115 -1.747 70.837 1.00 97.50 98 ALA A CA 1
ATOM 719 C C . ALA A 1 98 ? -41.584 -1.614 70.835 1.00 97.50 98 ALA A C 1
ATOM 721 O O . ALA A 1 98 ? -41.017 -1.194 69.827 1.00 97.50 98 ALA A O 1
ATOM 722 N N . ARG A 1 99 ? -40.899 -2.036 71.912 1.00 98.12 99 ARG A N 1
ATOM 723 C CA . ARG A 1 99 ? -39.424 -2.051 71.961 1.00 98.12 99 ARG A CA 1
ATOM 724 C C . ARG A 1 99 ? -38.832 -2.970 70.896 1.00 98.12 99 ARG A C 1
ATOM 726 O O . ARG A 1 99 ? -37.981 -2.535 70.133 1.00 98.12 99 ARG A O 1
ATOM 733 N N . THR A 1 100 ? -39.347 -4.193 70.775 1.00 97.75 100 THR A N 1
ATOM 734 C CA . THR A 1 100 ? -38.890 -5.158 69.760 1.00 97.75 100 THR A CA 1
ATOM 735 C C . THR A 1 100 ? -39.068 -4.616 68.340 1.00 97.75 100 THR A C 1
ATOM 737 O O . THR A 1 100 ? -38.195 -4.790 67.493 1.00 97.75 100 THR A O 1
ATOM 740 N N . THR A 1 101 ? -40.184 -3.929 68.078 1.00 97.94 101 THR A N 1
ATOM 741 C CA . THR A 1 101 ? -40.452 -3.306 66.775 1.00 97.94 101 THR A CA 1
ATOM 742 C C . THR A 1 101 ? -39.473 -2.166 66.498 1.00 97.94 101 THR A C 1
ATOM 744 O O . THR A 1 101 ? -38.871 -2.137 65.428 1.00 97.94 101 THR A O 1
ATOM 747 N N . ALA A 1 102 ? -39.243 -1.276 67.468 1.00 98.00 102 ALA A N 1
ATOM 748 C CA . ALA A 1 102 ? -38.291 -0.173 67.330 1.00 98.00 102 ALA A CA 1
ATOM 749 C C . ALA A 1 102 ? -36.844 -0.664 67.117 1.00 98.00 102 ALA A C 1
ATOM 751 O O . ALA A 1 102 ? -36.113 -0.122 66.280 1.00 98.00 102 ALA A O 1
ATOM 752 N N . ASP A 1 103 ? -36.439 -1.723 67.823 1.00 97.88 103 ASP A N 1
ATOM 753 C CA . ASP A 1 103 ? -35.129 -2.356 67.652 1.00 97.88 103 ASP A CA 1
ATOM 754 C C . ASP A 1 103 ? -34.996 -2.980 66.253 1.00 97.88 103 ASP A C 1
ATOM 756 O O . ASP A 1 103 ? -33.982 -2.788 65.574 1.00 97.88 103 ASP A O 1
ATOM 760 N N . ALA A 1 104 ? -36.037 -3.670 65.773 1.00 97.56 104 ALA A N 1
ATOM 761 C CA . ALA A 1 104 ? -36.069 -4.250 64.432 1.00 97.56 104 ALA A CA 1
ATOM 762 C C . ALA A 1 104 ? -36.029 -3.179 63.328 1.00 97.56 104 ALA A C 1
ATOM 764 O O . ALA A 1 104 ? -35.320 -3.347 62.334 1.00 97.56 104 ALA A O 1
ATOM 765 N N . GLU A 1 105 ? -36.742 -2.064 63.497 1.00 98.19 105 GLU A N 1
ATOM 766 C CA . GLU A 1 105 ? -36.716 -0.930 62.568 1.00 98.19 105 GLU A CA 1
ATOM 767 C C . GLU A 1 105 ? -35.337 -0.266 62.517 1.00 98.19 105 GLU A C 1
ATOM 769 O O . GLU A 1 105 ? -34.825 -0.002 61.424 1.00 98.19 105 GLU A O 1
ATOM 774 N N . THR A 1 106 ? -34.710 -0.062 63.680 1.00 98.38 106 THR A N 1
ATOM 775 C CA . THR A 1 106 ? -33.351 0.488 63.794 1.00 98.38 106 THR A CA 1
ATOM 776 C C . THR A 1 106 ? -32.336 -0.427 63.113 1.00 98.38 106 THR A C 1
ATOM 778 O O . THR A 1 106 ? -31.531 0.030 62.299 1.00 98.38 106 THR A O 1
ATOM 781 N N . TYR A 1 107 ? -32.412 -1.735 63.374 1.00 97.88 107 TYR A N 1
ATOM 782 C CA . TYR A 1 107 ? -31.560 -2.726 62.721 1.00 97.88 107 TYR A CA 1
ATOM 783 C C . TYR A 1 107 ? -31.771 -2.746 61.201 1.00 97.88 107 TYR A C 1
ATOM 785 O O . TYR A 1 107 ? -30.809 -2.690 60.435 1.00 97.88 107 TYR A O 1
ATOM 793 N N . ALA A 1 108 ? -33.024 -2.754 60.738 1.00 98.06 108 ALA A N 1
ATOM 794 C CA . ALA A 1 108 ? -33.338 -2.744 59.314 1.00 98.06 108 ALA A CA 1
ATOM 795 C C . ALA A 1 108 ? -32.855 -1.457 58.621 1.00 98.06 108 ALA A C 1
ATOM 797 O O . ALA A 1 108 ? -32.403 -1.512 57.476 1.00 98.06 108 ALA A O 1
ATOM 798 N N . ALA A 1 109 ? -32.926 -0.304 59.294 1.00 98.31 109 ALA A N 1
ATOM 799 C CA . ALA A 1 109 ? -32.376 0.951 58.790 1.00 98.31 109 ALA A CA 1
ATOM 800 C C . ALA A 1 109 ? -30.847 0.887 58.661 1.00 98.31 109 ALA A C 1
ATOM 802 O O . ALA A 1 109 ? -30.326 1.237 57.603 1.00 98.31 109 ALA A O 1
ATOM 803 N N . ALA A 1 110 ? -30.149 0.364 59.674 1.00 98.25 110 ALA A N 1
ATOM 804 C CA . ALA A 1 110 ? -28.698 0.185 59.638 1.00 98.25 110 ALA A CA 1
ATOM 805 C C . ALA A 1 110 ? -28.259 -0.762 58.507 1.00 98.25 110 ALA A C 1
ATOM 807 O O . ALA A 1 110 ? -27.330 -0.448 57.766 1.00 98.25 110 ALA A O 1
ATOM 808 N N . VAL A 1 111 ? -28.967 -1.881 58.306 1.00 98.50 111 VAL A N 1
ATOM 809 C CA . VAL A 1 111 ? -28.690 -2.816 57.200 1.00 98.50 111 VAL A CA 1
ATOM 810 C C . VAL A 1 111 ? -28.916 -2.155 55.839 1.00 98.50 111 VAL A C 1
ATOM 812 O O . VAL A 1 111 ? -28.091 -2.314 54.942 1.00 98.50 111 VAL A O 1
ATOM 815 N N . ARG A 1 112 ? -30.003 -1.387 55.667 1.00 98.56 112 ARG A N 1
ATOM 816 C CA . ARG A 1 112 ? -30.252 -0.651 54.415 1.00 98.56 112 ARG A CA 1
ATOM 817 C C . ARG A 1 112 ? -29.180 0.399 54.146 1.00 98.56 112 ARG A C 1
ATOM 819 O O . ARG A 1 112 ? -28.766 0.534 52.999 1.00 98.56 112 ARG A O 1
ATOM 826 N N . GLN A 1 113 ? -28.738 1.118 55.175 1.00 98.44 113 GLN A N 1
ATOM 827 C CA . GLN A 1 113 ? -27.670 2.103 55.044 1.00 98.44 113 GLN A CA 1
ATOM 828 C C . GLN A 1 113 ? -26.351 1.432 54.643 1.00 98.44 113 GLN A C 1
ATOM 830 O O . GLN A 1 113 ? -25.759 1.836 53.648 1.00 98.44 113 GLN A O 1
ATOM 835 N N . ALA A 1 114 ? -25.943 0.362 55.331 1.00 98.00 114 ALA A N 1
ATOM 836 C CA . ALA A 1 114 ? -24.727 -0.378 54.994 1.00 98.00 114 ALA A CA 1
ATOM 837 C C . ALA A 1 114 ? -24.774 -0.954 53.567 1.00 98.00 114 ALA A C 1
ATOM 839 O O . ALA A 1 114 ? -23.805 -0.854 52.819 1.00 98.00 114 ALA A O 1
ATOM 840 N N . ALA A 1 115 ? -25.919 -1.504 53.150 1.00 98.00 115 ALA A N 1
ATOM 841 C CA . ALA A 1 115 ? -26.101 -1.996 51.786 1.00 98.00 115 ALA A CA 1
ATOM 842 C C . ALA A 1 115 ? -26.039 -0.871 50.737 1.00 98.00 115 ALA A C 1
ATOM 844 O O . ALA A 1 115 ? -25.536 -1.091 49.636 1.00 98.00 115 ALA A O 1
ATOM 845 N N . ALA A 1 116 ? -26.544 0.325 51.057 1.00 98.31 116 ALA A N 1
ATOM 846 C CA . ALA A 1 116 ? -26.456 1.485 50.176 1.00 98.31 116 ALA A CA 1
ATOM 847 C C . ALA A 1 116 ? -25.012 1.996 50.051 1.00 98.31 116 ALA A C 1
ATOM 849 O O . ALA A 1 116 ? -24.567 2.259 48.938 1.00 98.31 116 ALA A O 1
ATOM 850 N N . GLU A 1 117 ? -24.277 2.083 51.162 1.00 98.44 117 GLU A N 1
ATOM 851 C CA . GLU A 1 117 ? -22.861 2.473 51.181 1.00 98.44 117 GLU A CA 1
ATOM 852 C C . GLU A 1 117 ? -22.002 1.496 50.362 1.00 98.44 117 GLU A C 1
ATOM 854 O O . GLU A 1 117 ? -21.247 1.924 49.490 1.00 98.44 117 GLU A O 1
ATOM 859 N N . GLU A 1 118 ? -22.190 0.187 50.549 1.00 98.38 118 GLU A N 1
ATOM 860 C CA . GLU A 1 118 ? -21.489 -0.843 49.771 1.00 98.38 118 GLU A CA 1
ATOM 861 C C . GLU A 1 118 ? -21.841 -0.775 48.276 1.00 98.38 118 GLU A C 1
ATOM 863 O O . GLU A 1 118 ? -20.973 -0.882 47.410 1.00 98.38 118 GLU A O 1
ATOM 868 N N . ALA A 1 119 ? -23.116 -0.547 47.943 1.00 98.25 119 ALA A N 1
ATOM 869 C CA . ALA A 1 119 ? -23.537 -0.391 46.554 1.00 98.25 119 ALA A CA 1
ATOM 870 C C . ALA A 1 119 ? -22.899 0.838 45.885 1.00 98.25 119 ALA A C 1
ATOM 872 O O . ALA A 1 119 ? -22.541 0.764 44.709 1.00 98.25 119 ALA A O 1
ATOM 873 N N . GLU A 1 120 ? -22.743 1.954 46.604 1.00 98.56 120 GLU A N 1
ATOM 874 C CA . GLU A 1 120 ? -22.040 3.138 46.099 1.00 98.56 120 GLU A CA 1
ATOM 875 C C . GLU A 1 120 ? -20.543 2.880 45.904 1.00 98.56 120 GLU A C 1
ATOM 877 O O . GLU A 1 120 ? -19.998 3.246 44.861 1.00 98.56 120 GLU A O 1
ATOM 882 N N . LEU A 1 121 ? -19.886 2.185 46.840 1.00 98.50 121 LEU A N 1
ATOM 883 C CA . LEU A 1 121 ? -18.485 1.778 46.688 1.00 98.50 121 LEU A CA 1
ATOM 884 C C . LEU A 1 121 ? -18.295 0.907 45.441 1.00 98.50 121 LEU A C 1
ATOM 886 O O . LEU A 1 121 ? -17.465 1.223 44.587 1.00 98.50 121 LEU A O 1
ATOM 890 N N . LEU A 1 122 ? -19.132 -0.119 45.267 1.00 98.69 122 LEU A N 1
ATOM 891 C CA . LEU A 1 122 ? -19.092 -0.992 44.092 1.00 98.69 122 LEU A CA 1
ATOM 892 C C . LEU A 1 122 ? -19.343 -0.225 42.786 1.00 98.69 122 LEU A C 1
ATOM 894 O O . LEU A 1 122 ? -18.684 -0.490 41.778 1.00 98.69 122 LEU A O 1
ATOM 898 N N . ARG A 1 123 ? -20.271 0.743 42.776 1.00 98.62 123 ARG A N 1
ATOM 899 C CA . ARG A 1 123 ? -20.514 1.607 41.606 1.00 98.62 123 ARG A CA 1
ATOM 900 C C . ARG A 1 123 ? -19.302 2.475 41.288 1.00 98.62 123 ARG A C 1
ATOM 902 O O . ARG A 1 123 ? -18.920 2.560 40.121 1.00 98.62 123 ARG A O 1
ATOM 909 N N . ALA A 1 124 ? -18.686 3.088 42.296 1.00 98.44 124 ALA A N 1
ATOM 910 C CA . ALA A 1 124 ? -17.497 3.914 42.123 1.00 98.44 124 ALA A CA 1
ATOM 911 C C . ALA A 1 124 ? -16.310 3.091 41.596 1.00 98.44 124 ALA A C 1
ATOM 913 O O . ALA A 1 124 ? -15.642 3.502 40.644 1.00 98.44 124 ALA A O 1
ATOM 914 N N . GLU A 1 125 ? -16.086 1.894 42.143 1.00 98.50 125 GLU A N 1
ATOM 915 C CA . GLU A 1 125 ? -15.049 0.971 41.677 1.00 98.50 125 GLU A CA 1
ATOM 916 C C . GLU A 1 125 ? -15.292 0.502 40.240 1.00 98.50 125 GLU A C 1
ATOM 918 O O . GLU A 1 125 ? -14.366 0.507 39.420 1.00 98.50 125 GLU A O 1
ATOM 923 N N . ALA A 1 126 ? -16.535 0.133 39.914 1.00 98.44 126 ALA A N 1
ATOM 924 C CA . ALA A 1 126 ? -16.921 -0.278 38.571 1.00 98.44 126 ALA A CA 1
ATOM 925 C C . ALA A 1 126 ? -16.747 0.861 37.558 1.00 98.44 126 ALA A C 1
ATOM 927 O O . ALA A 1 126 ? -16.190 0.626 36.483 1.00 98.44 126 ALA A O 1
ATOM 928 N N . SER A 1 127 ? -17.149 2.089 37.909 1.00 98.62 127 SER A N 1
ATOM 929 C CA . SER A 1 127 ? -16.945 3.280 37.074 1.00 98.62 127 SER A CA 1
ATOM 930 C C . SER A 1 127 ? -15.459 3.528 36.838 1.00 98.62 127 SER A C 1
ATOM 932 O O . SER A 1 127 ? -15.020 3.582 35.694 1.00 98.62 127 SER A O 1
ATOM 934 N N . ALA A 1 128 ? -14.649 3.553 37.898 1.00 98.56 128 ALA A N 1
ATOM 935 C CA . ALA A 1 128 ? -13.211 3.763 37.771 1.00 98.56 128 ALA A CA 1
ATOM 936 C C . ALA A 1 128 ? -12.536 2.654 36.940 1.00 98.56 128 ALA A C 1
ATOM 938 O O . ALA A 1 128 ? -11.587 2.905 36.196 1.00 98.56 128 ALA A O 1
ATOM 939 N N . ALA A 1 129 ? -13.008 1.409 37.045 1.00 98.56 129 ALA A N 1
ATOM 940 C CA . ALA A 1 129 ? -12.520 0.303 36.228 1.00 98.56 129 ALA A CA 1
ATOM 941 C C . ALA A 1 129 ? -12.975 0.390 34.762 1.00 98.56 129 ALA A C 1
ATOM 943 O O . ALA A 1 129 ? -12.260 -0.099 33.884 1.00 98.56 129 ALA A O 1
ATOM 944 N N . ALA A 1 130 ? -14.143 0.971 34.483 1.00 98.44 130 ALA A N 1
ATOM 945 C CA . ALA A 1 130 ? -14.600 1.260 33.128 1.00 98.44 130 ALA A CA 1
ATOM 946 C C . ALA A 1 130 ? -13.766 2.387 32.505 1.00 98.44 130 ALA A C 1
ATOM 948 O O . ALA A 1 130 ? -13.240 2.204 31.409 1.00 98.44 130 ALA A O 1
ATOM 949 N N . ASP A 1 131 ? -13.539 3.477 33.240 1.00 98.62 131 ASP A N 1
ATOM 950 C CA . ASP A 1 131 ? -12.726 4.612 32.790 1.00 98.62 131 ASP A CA 1
ATOM 951 C C . ASP A 1 131 ? -11.298 4.171 32.454 1.00 98.62 131 ASP A C 1
ATOM 953 O O . ASP A 1 131 ? -10.806 4.427 31.357 1.00 98.62 131 ASP A O 1
ATOM 957 N N . ARG A 1 132 ? -10.657 3.384 33.334 1.00 98.75 132 ARG A N 1
ATOM 958 C CA . ARG A 1 132 ? -9.327 2.808 33.058 1.00 98.75 132 ARG A CA 1
ATOM 959 C C . ARG A 1 132 ? -9.300 1.954 31.789 1.00 98.75 132 ARG A C 1
ATOM 961 O O . ARG A 1 132 ? -8.308 1.980 31.066 1.00 98.75 132 ARG A O 1
ATOM 968 N N . ARG A 1 133 ? -10.361 1.187 31.512 1.00 98.69 133 ARG A N 1
ATOM 969 C CA . ARG A 1 133 ? -10.452 0.373 30.288 1.00 98.69 133 ARG A CA 1
ATOM 970 C C . ARG A 1 133 ? -10.614 1.237 29.043 1.00 98.69 133 ARG A C 1
ATOM 972 O O . ARG A 1 133 ? -9.994 0.931 28.031 1.00 98.69 133 ARG A O 1
ATOM 979 N N . VAL A 1 134 ? -11.418 2.297 29.113 1.00 98.75 134 VAL A N 1
ATOM 980 C CA . VAL A 1 134 ? -11.599 3.240 28.001 1.00 98.75 134 VAL A CA 1
ATOM 981 C C . VAL A 1 134 ? -10.290 3.962 27.693 1.00 98.75 134 VAL A C 1
ATOM 983 O O . VAL A 1 134 ? -9.900 4.017 26.530 1.00 98.75 134 VAL A O 1
ATOM 986 N N . GLU A 1 135 ? -9.576 4.444 28.709 1.00 98.75 135 GLU A N 1
ATOM 987 C CA . GLU A 1 135 ? -8.276 5.099 28.521 1.00 98.75 135 GLU A CA 1
ATOM 988 C C . GLU A 1 135 ? -7.218 4.138 27.964 1.00 98.75 135 GLU A C 1
ATOM 990 O O . GLU A 1 135 ? -6.506 4.488 27.025 1.00 98.75 135 GLU A O 1
ATOM 995 N N . ALA A 1 136 ? -7.167 2.892 28.449 1.00 98.56 136 ALA A N 1
ATOM 996 C CA . ALA A 1 136 ? -6.281 1.875 27.882 1.00 98.56 136 ALA A CA 1
ATOM 997 C C . ALA A 1 136 ? -6.600 1.586 26.404 1.00 98.56 136 ALA A C 1
ATOM 999 O O . ALA A 1 136 ? -5.690 1.529 25.580 1.00 98.56 136 ALA A O 1
ATOM 1000 N N . ALA A 1 137 ? -7.884 1.461 26.051 1.00 98.31 137 ALA A N 1
ATOM 1001 C CA . ALA A 1 137 ? -8.309 1.238 24.671 1.00 98.31 137 ALA A CA 1
ATOM 1002 C C . ALA A 1 137 ? -7.995 2.437 23.758 1.00 98.31 137 ALA A C 1
ATOM 1004 O O . ALA A 1 137 ? -7.618 2.246 22.602 1.00 98.31 137 ALA A O 1
ATOM 1005 N N . ARG A 1 138 ? -8.120 3.673 24.263 1.00 98.62 138 ARG A N 1
ATOM 1006 C CA . ARG A 1 138 ? -7.720 4.893 23.540 1.00 98.62 138 ARG A CA 1
ATOM 1007 C C . ARG A 1 138 ? -6.217 4.922 23.292 1.00 98.62 138 ARG A C 1
ATOM 1009 O O . ARG A 1 138 ? -5.810 5.111 22.151 1.00 98.62 138 ARG A O 1
ATOM 1016 N N . ALA A 1 139 ? -5.413 4.657 24.320 1.00 98.62 139 ALA A N 1
ATOM 1017 C CA . ALA A 1 139 ? -3.959 4.600 24.196 1.00 98.62 139 ALA A CA 1
ATOM 1018 C C . ALA A 1 139 ? -3.506 3.510 23.207 1.00 98.62 139 ALA A C 1
ATOM 1020 O O . ALA A 1 139 ? -2.623 3.749 22.385 1.00 98.62 139 ALA A O 1
ATOM 1021 N N . GLU A 1 140 ? -4.138 2.331 23.231 1.00 98.62 140 GLU A N 1
ATOM 1022 C CA . GLU A 1 140 ? -3.873 1.264 22.260 1.00 98.62 140 GLU A CA 1
ATOM 1023 C C . GLU A 1 140 ? -4.242 1.695 20.833 1.00 98.62 140 GLU A C 1
ATOM 1025 O O . GLU A 1 140 ? -3.448 1.523 19.908 1.00 98.62 140 GLU A O 1
ATOM 1030 N N . ALA A 1 141 ? -5.409 2.318 20.643 1.00 98.56 141 ALA A N 1
ATOM 1031 C CA . ALA A 1 141 ? -5.833 2.820 19.338 1.00 98.56 141 ALA A CA 1
ATOM 1032 C C . ALA A 1 141 ? -4.889 3.908 18.794 1.00 98.56 141 ALA A C 1
ATOM 1034 O O . ALA A 1 141 ? -4.547 3.894 17.609 1.00 98.56 141 ALA A O 1
ATOM 1035 N N . GLU A 1 142 ? -4.434 4.826 19.648 1.00 98.62 142 GLU A N 1
ATOM 1036 C CA . GLU A 1 142 ? -3.453 5.853 19.292 1.00 98.62 142 GLU A CA 1
ATOM 1037 C C . GLU A 1 142 ? -2.099 5.244 18.921 1.00 98.62 142 GLU A C 1
ATOM 1039 O O . GLU A 1 142 ? -1.513 5.638 17.910 1.00 98.62 142 GLU A O 1
ATOM 1044 N N . ALA A 1 143 ? -1.632 4.241 19.672 1.00 98.50 143 ALA A N 1
ATOM 1045 C CA . ALA A 1 143 ? -0.397 3.522 19.372 1.00 98.50 143 ALA A CA 1
ATOM 1046 C C . ALA A 1 143 ? -0.477 2.789 18.023 1.00 98.50 143 ALA A C 1
ATOM 1048 O O . ALA A 1 143 ? 0.441 2.900 17.208 1.00 98.50 143 ALA A O 1
ATOM 1049 N N . VAL A 1 144 ? -1.592 2.106 17.741 1.00 98.69 144 VAL A N 1
ATOM 1050 C CA . VAL A 1 144 ? -1.833 1.448 16.445 1.00 98.69 144 VAL A CA 1
ATOM 1051 C C . VAL A 1 144 ? -1.868 2.474 15.310 1.00 98.69 144 VAL A C 1
ATOM 1053 O O . VAL A 1 144 ? -1.244 2.263 14.270 1.00 98.69 144 VAL A O 1
ATOM 1056 N N . ALA A 1 145 ? -2.543 3.610 15.501 1.00 98.62 145 ALA A N 1
ATOM 1057 C CA . ALA A 1 145 ? -2.594 4.671 14.498 1.00 98.62 145 ALA A CA 1
ATOM 1058 C C . ALA A 1 145 ? -1.214 5.305 14.247 1.00 98.62 145 ALA A C 1
ATOM 1060 O O . ALA A 1 145 ? -0.870 5.595 13.101 1.00 98.62 145 ALA A O 1
ATOM 1061 N N . ALA A 1 146 ? -0.412 5.516 15.293 1.00 98.62 146 ALA A N 1
ATOM 1062 C CA . ALA A 1 146 ? 0.952 6.022 15.171 1.00 98.62 146 ALA A CA 1
ATOM 1063 C C . ALA A 1 146 ? 1.859 5.028 14.430 1.00 98.62 146 ALA A C 1
ATOM 1065 O O . ALA A 1 146 ? 2.557 5.426 13.497 1.00 98.62 146 ALA A O 1
ATOM 1066 N N . ALA A 1 147 ? 1.791 3.739 14.778 1.00 98.44 147 ALA A N 1
ATOM 1067 C CA . ALA A 1 147 ? 2.541 2.682 14.104 1.00 98.44 147 ALA A CA 1
ATOM 1068 C C . ALA A 1 147 ? 2.166 2.567 12.617 1.00 98.44 147 ALA A C 1
ATOM 1070 O O . ALA A 1 147 ? 3.049 2.487 11.765 1.00 98.44 147 ALA A O 1
ATOM 1071 N N . ALA A 1 148 ? 0.872 2.637 12.287 1.00 98.38 148 ALA A N 1
ATOM 1072 C CA . ALA A 1 148 ? 0.403 2.601 10.904 1.00 98.38 148 ALA A CA 1
ATOM 1073 C C . ALA A 1 148 ? 0.931 3.786 10.076 1.00 98.38 148 ALA A C 1
ATOM 1075 O O . ALA A 1 148 ? 1.412 3.587 8.963 1.00 98.38 148 ALA A O 1
ATOM 1076 N N . ARG A 1 149 ? 0.903 5.010 10.628 1.00 98.69 149 ARG A N 1
ATOM 1077 C CA . ARG A 1 149 ? 1.453 6.202 9.954 1.00 98.69 149 ARG A CA 1
ATOM 1078 C C . ARG A 1 149 ? 2.965 6.115 9.759 1.00 98.69 149 ARG A C 1
ATOM 1080 O O . ARG A 1 149 ? 3.462 6.535 8.719 1.00 98.69 149 ARG A O 1
ATOM 1087 N N . ALA A 1 150 ? 3.691 5.579 10.741 1.00 98.62 150 ALA A N 1
ATOM 1088 C CA . ALA A 1 150 ? 5.133 5.379 10.629 1.00 98.62 150 ALA A CA 1
ATOM 1089 C C . ALA A 1 150 ? 5.472 4.373 9.517 1.00 98.62 150 ALA A C 1
ATOM 1091 O O . ALA A 1 150 ? 6.299 4.677 8.661 1.00 98.62 150 ALA A O 1
ATOM 1092 N N . ALA A 1 151 ? 4.774 3.235 9.468 1.00 98.44 151 ALA A N 1
ATOM 1093 C CA . ALA A 1 151 ? 4.956 2.228 8.423 1.00 98.44 151 ALA A CA 1
ATOM 1094 C C . ALA A 1 151 ? 4.593 2.756 7.022 1.00 98.44 151 ALA A C 1
ATOM 1096 O O . ALA A 1 151 ? 5.280 2.463 6.043 1.00 98.44 151 ALA A O 1
ATOM 1097 N N . GLU A 1 152 ? 3.533 3.564 6.911 1.00 98.69 152 GLU A N 1
ATOM 1098 C CA . GLU A 1 152 ? 3.167 4.241 5.662 1.00 98.69 152 GLU A CA 1
ATOM 1099 C C . GLU A 1 152 ? 4.269 5.207 5.205 1.00 98.69 152 GLU A C 1
ATOM 1101 O O . GLU A 1 152 ? 4.637 5.209 4.030 1.00 98.69 152 GLU A O 1
ATOM 1106 N N . ALA A 1 153 ? 4.812 6.012 6.124 1.00 98.50 153 ALA A N 1
ATOM 1107 C CA . ALA A 1 153 ? 5.895 6.942 5.826 1.00 98.50 153 ALA A CA 1
ATOM 1108 C C . ALA A 1 153 ? 7.171 6.209 5.388 1.00 98.50 153 ALA A C 1
ATOM 1110 O O . ALA A 1 153 ? 7.760 6.583 4.380 1.00 98.50 153 ALA A O 1
ATOM 1111 N N . GLU A 1 154 ? 7.556 5.138 6.085 1.00 98.62 154 GLU A N 1
ATOM 1112 C CA . GLU A 1 154 ? 8.700 4.296 5.718 1.00 98.62 154 GLU A CA 1
ATOM 1113 C C . GLU A 1 154 ? 8.522 3.679 4.326 1.00 98.62 154 GLU A C 1
ATOM 1115 O O . GLU A 1 154 ? 9.405 3.790 3.476 1.00 98.62 154 GLU A O 1
ATOM 1120 N N . THR A 1 155 ? 7.345 3.106 4.053 1.00 98.56 155 THR A N 1
ATOM 1121 C CA . THR A 1 155 ? 7.028 2.516 2.744 1.00 98.56 155 THR A CA 1
ATOM 1122 C C . THR A 1 155 ? 7.072 3.565 1.633 1.00 98.56 155 THR A C 1
ATOM 1124 O O . THR A 1 155 ? 7.577 3.287 0.546 1.00 98.56 155 THR A O 1
ATOM 1127 N N . ARG A 1 156 ? 6.562 4.778 1.892 1.00 98.69 156 ARG A N 1
ATOM 1128 C CA . ARG A 1 156 ? 6.610 5.890 0.934 1.00 98.69 156 ARG A CA 1
ATOM 1129 C C . ARG A 1 156 ? 8.050 6.290 0.628 1.00 98.69 156 ARG A C 1
ATOM 1131 O O . ARG A 1 156 ? 8.402 6.347 -0.545 1.00 98.69 156 ARG A O 1
ATOM 1138 N N . THR A 1 157 ? 8.873 6.507 1.652 1.00 98.69 157 THR A N 1
ATOM 1139 C CA . THR A 1 157 ? 10.288 6.863 1.477 1.00 98.69 157 THR A CA 1
ATOM 1140 C C . THR A 1 157 ? 11.033 5.784 0.692 1.00 98.69 157 THR A C 1
ATOM 1142 O O . THR A 1 157 ? 11.694 6.097 -0.294 1.00 98.69 157 THR A O 1
ATOM 1145 N N . ALA A 1 158 ? 10.854 4.507 1.046 1.00 98.56 158 ALA A N 1
ATOM 1146 C CA . ALA A 1 158 ? 11.477 3.395 0.330 1.00 98.56 158 ALA A CA 1
ATOM 1147 C C . ALA A 1 158 ? 11.030 3.320 -1.144 1.00 98.56 158 ALA A C 1
ATOM 1149 O O . ALA A 1 158 ? 11.843 3.070 -2.034 1.00 98.56 158 ALA A O 1
ATOM 1150 N N . ALA A 1 159 ? 9.746 3.565 -1.428 1.00 98.56 159 ALA A N 1
ATOM 1151 C CA . ALA A 1 159 ? 9.228 3.594 -2.794 1.00 98.56 159 ALA A CA 1
ATOM 1152 C C . ALA A 1 159 ? 9.790 4.773 -3.610 1.00 98.56 159 ALA A C 1
ATOM 1154 O O . ALA A 1 159 ? 10.118 4.608 -4.787 1.00 98.56 159 ALA A O 1
ATOM 1155 N N . GLU A 1 160 ? 9.922 5.952 -3.000 1.00 98.62 160 GLU A N 1
ATOM 1156 C CA . GLU A 1 160 ? 10.514 7.135 -3.632 1.00 98.62 160 GLU A CA 1
ATOM 1157 C C . GLU A 1 160 ? 12.008 6.937 -3.925 1.00 98.62 160 GLU A C 1
ATOM 1159 O O . GLU A 1 160 ? 12.468 7.267 -5.021 1.00 98.62 160 GLU A O 1
ATOM 1164 N N . GLU A 1 161 ? 12.754 6.337 -2.996 1.00 98.69 161 GLU A N 1
ATOM 1165 C CA . GLU A 1 161 ? 14.161 5.978 -3.190 1.00 98.69 161 GLU A CA 1
ATOM 1166 C C . GLU A 1 161 ? 14.338 4.952 -4.312 1.00 98.69 161 GLU A C 1
ATOM 1168 O O . GLU A 1 161 ? 15.155 5.170 -5.209 1.00 98.69 161 GLU A O 1
ATOM 1173 N N . ALA A 1 162 ? 13.527 3.889 -4.326 1.00 98.56 162 ALA A N 1
ATOM 1174 C CA . ALA A 1 162 ? 13.552 2.882 -5.386 1.00 98.56 162 ALA A CA 1
ATOM 1175 C C . ALA A 1 162 ? 13.219 3.485 -6.762 1.00 98.56 162 ALA A C 1
ATOM 1177 O O . ALA A 1 162 ? 13.841 3.136 -7.768 1.00 98.56 162 ALA A O 1
ATOM 1178 N N . LEU A 1 163 ? 12.265 4.423 -6.823 1.00 98.75 163 LEU A N 1
ATOM 1179 C CA . LEU A 1 163 ? 11.927 5.135 -8.055 1.00 98.75 163 LEU A CA 1
ATOM 1180 C C . LEU A 1 163 ? 13.070 6.044 -8.520 1.00 98.75 163 LEU A C 1
ATOM 1182 O O . LEU A 1 163 ? 13.341 6.114 -9.720 1.00 98.75 163 LEU A O 1
ATOM 1186 N N . ARG A 1 164 ? 13.736 6.747 -7.598 1.00 98.75 164 ARG A N 1
ATOM 1187 C CA . ARG A 1 164 ? 14.903 7.579 -7.913 1.00 98.75 164 ARG A CA 1
ATOM 1188 C C . ARG A 1 164 ? 16.043 6.725 -8.467 1.00 98.75 164 ARG A C 1
ATOM 1190 O O . ARG A 1 164 ? 16.555 7.044 -9.534 1.00 98.75 164 ARG A O 1
ATOM 1197 N N . GLU A 1 165 ? 16.372 5.618 -7.810 1.00 98.75 165 GLU A N 1
ATOM 1198 C CA . GLU A 1 165 ? 17.414 4.693 -8.266 1.00 98.75 165 GLU A CA 1
ATOM 1199 C C . GLU A 1 165 ? 17.076 4.088 -9.640 1.00 98.75 165 GLU A C 1
ATOM 1201 O O . GLU A 1 165 ? 17.926 4.025 -10.525 1.00 98.75 165 GLU A O 1
ATOM 1206 N N . ALA A 1 166 ? 15.817 3.695 -9.865 1.00 98.62 166 ALA A N 1
ATOM 1207 C CA . ALA A 1 166 ? 15.376 3.196 -11.165 1.00 98.62 166 ALA A CA 1
ATOM 1208 C C . ALA A 1 166 ? 15.511 4.259 -12.268 1.00 98.62 166 ALA A C 1
ATOM 1210 O O . ALA A 1 166 ? 15.946 3.938 -13.372 1.00 98.62 166 ALA A O 1
ATOM 1211 N N . ARG A 1 167 ? 15.180 5.524 -11.977 1.00 98.69 167 ARG A N 1
ATOM 1212 C CA . ARG A 1 167 ? 15.366 6.643 -12.917 1.00 98.69 167 ARG A CA 1
ATOM 1213 C C . ARG A 1 167 ? 16.837 6.889 -13.226 1.00 98.69 167 ARG A C 1
ATOM 1215 O O . ARG A 1 167 ? 17.165 7.074 -14.391 1.00 98.69 167 ARG A O 1
ATOM 1222 N N . GLU A 1 168 ? 17.701 6.864 -12.213 1.00 98.81 168 GLU A N 1
ATOM 1223 C CA . GLU A 1 168 ? 19.153 6.997 -12.381 1.00 98.81 168 GLU A CA 1
ATOM 1224 C C . GLU A 1 168 ? 19.701 5.866 -13.260 1.00 98.81 168 GLU A C 1
ATOM 1226 O O . GLU A 1 168 ? 20.362 6.143 -14.257 1.00 98.81 168 GLU A O 1
ATOM 1231 N N . ARG A 1 169 ? 19.330 4.607 -12.981 1.00 98.69 169 ARG A N 1
ATOM 1232 C CA . ARG A 1 169 ? 19.713 3.451 -13.809 1.00 98.69 169 ARG A CA 1
ATOM 1233 C C . ARG A 1 169 ? 19.235 3.585 -15.254 1.00 98.69 169 ARG A C 1
ATOM 1235 O O . ARG A 1 169 ? 20.029 3.394 -16.169 1.00 98.69 169 ARG A O 1
ATOM 1242 N N . CYS A 1 170 ? 17.970 3.948 -15.469 1.00 98.62 170 CYS A N 1
ATOM 1243 C CA . CYS A 1 170 ? 17.438 4.160 -16.816 1.00 98.62 170 CYS A CA 1
ATOM 1244 C C . CYS A 1 170 ? 18.160 5.295 -17.553 1.00 98.62 170 CYS A C 1
ATOM 1246 O O . CYS A 1 170 ? 18.429 5.156 -18.741 1.00 98.62 170 CYS A O 1
ATOM 1248 N N . ALA A 1 171 ? 18.487 6.395 -16.870 1.00 98.62 171 ALA A N 1
ATOM 1249 C CA . ALA A 1 171 ? 19.224 7.507 -17.466 1.00 98.62 171 ALA A CA 1
ATOM 1250 C C . ALA A 1 171 ? 20.649 7.095 -17.867 1.00 98.62 171 ALA A C 1
ATOM 1252 O O . ALA A 1 171 ? 21.090 7.431 -18.964 1.00 98.62 171 ALA A O 1
ATOM 1253 N N . THR A 1 172 ? 21.345 6.325 -17.023 1.00 98.69 172 THR A N 1
ATOM 1254 C CA . THR A 1 172 ? 22.660 5.761 -17.355 1.00 98.69 172 THR A CA 1
ATOM 1255 C C . THR A 1 172 ? 22.575 4.840 -18.567 1.00 98.69 172 THR A C 1
ATOM 1257 O O . THR A 1 172 ? 23.294 5.061 -19.536 1.00 98.69 172 THR A O 1
ATOM 1260 N N . THR A 1 173 ? 21.656 3.868 -18.567 1.00 98.69 173 THR A N 1
ATOM 1261 C CA . THR A 1 173 ? 21.490 2.943 -19.699 1.00 98.69 173 THR A CA 1
ATOM 1262 C C . THR A 1 173 ? 21.111 3.670 -20.989 1.00 98.69 173 THR A C 1
ATOM 1264 O O . THR A 1 173 ? 21.616 3.316 -22.050 1.00 98.69 173 THR A O 1
ATOM 1267 N N . LEU A 1 174 ? 20.256 4.697 -20.921 1.00 98.75 174 LEU A N 1
ATOM 1268 C CA . LEU A 1 174 ? 19.911 5.506 -22.091 1.00 98.75 174 LEU A CA 1
ATOM 1269 C C . LEU A 1 174 ? 21.136 6.252 -22.632 1.00 98.75 174 LEU A C 1
ATOM 1271 O O . LEU A 1 174 ? 21.393 6.201 -23.829 1.00 98.75 174 LEU A O 1
ATOM 1275 N N . SER A 1 175 ? 21.928 6.881 -21.760 1.00 98.62 175 SER A N 1
ATOM 1276 C CA . SER A 1 175 ? 23.147 7.581 -22.178 1.00 98.62 175 SER A CA 1
ATOM 1277 C C . SER A 1 175 ? 24.179 6.631 -22.792 1.00 98.62 175 SER A C 1
ATOM 1279 O O . SER A 1 175 ? 24.787 6.958 -23.808 1.00 98.62 175 SER A O 1
ATOM 1281 N N . GLU A 1 176 ? 24.351 5.435 -22.223 1.00 98.56 176 GLU A N 1
ATOM 1282 C CA . GLU A 1 176 ? 25.213 4.390 -22.788 1.00 98.56 176 GLU A CA 1
ATOM 1283 C C . GLU A 1 176 ? 24.723 3.938 -24.173 1.00 98.56 176 GLU A C 1
ATOM 1285 O O . GLU A 1 176 ? 25.533 3.774 -25.086 1.00 98.56 176 GLU A O 1
ATOM 1290 N N . GLN A 1 177 ? 23.407 3.784 -24.364 1.00 98.62 177 GLN A N 1
ATOM 1291 C CA . GLN A 1 177 ? 22.821 3.449 -25.665 1.00 98.62 177 GLN A CA 1
ATOM 1292 C C . GLN A 1 177 ? 23.017 4.559 -26.701 1.00 98.62 177 GLN A C 1
ATOM 1294 O O . GLN A 1 177 ? 23.402 4.265 -27.830 1.00 98.62 177 GLN A O 1
ATOM 1299 N N . GLU A 1 178 ? 22.796 5.821 -26.330 1.00 98.62 178 GLU A N 1
ATOM 1300 C CA . GLU A 1 178 ? 23.012 6.975 -27.213 1.00 98.62 178 GLU A CA 1
ATOM 1301 C C . GLU A 1 178 ? 24.484 7.089 -27.635 1.00 98.62 178 GLU A C 1
ATOM 1303 O O . GLU A 1 178 ? 24.783 7.310 -28.812 1.00 98.62 178 GLU A O 1
ATOM 1308 N N . GLN A 1 179 ? 25.416 6.876 -26.700 1.00 98.50 179 GLN A N 1
ATOM 1309 C CA . GLN A 1 179 ? 26.851 6.848 -26.992 1.00 98.50 179 GLN A CA 1
ATOM 1310 C C . GLN A 1 179 ? 27.214 5.690 -27.926 1.00 98.50 179 GLN A C 1
ATOM 1312 O O . GLN A 1 179 ? 27.928 5.900 -28.905 1.00 98.50 179 GLN A O 1
ATOM 1317 N N . ALA A 1 180 ? 26.698 4.485 -27.667 1.00 98.44 180 ALA A N 1
ATOM 1318 C CA . ALA A 1 180 ? 26.939 3.323 -28.518 1.00 98.44 180 ALA A CA 1
ATOM 1319 C C . ALA A 1 180 ? 26.367 3.514 -29.933 1.00 98.44 180 ALA A C 1
ATOM 1321 O O . ALA A 1 180 ? 27.026 3.172 -30.912 1.00 98.44 180 ALA A O 1
ATOM 1322 N N . GLN A 1 181 ? 25.170 4.096 -30.057 1.00 98.38 181 GLN A N 1
ATOM 1323 C CA . GLN A 1 181 ? 24.552 4.401 -31.348 1.00 98.38 181 GLN A CA 1
ATOM 1324 C C . GLN A 1 181 ? 25.339 5.463 -32.120 1.00 98.38 181 GLN A C 1
ATOM 1326 O O . GLN A 1 181 ? 25.531 5.320 -33.327 1.00 98.38 181 GLN A O 1
ATOM 1331 N N . THR A 1 182 ? 25.798 6.510 -31.434 1.00 98.56 182 THR A N 1
ATOM 1332 C CA . THR A 1 182 ? 26.644 7.548 -32.037 1.00 98.56 182 THR A CA 1
ATOM 1333 C C . THR A 1 182 ? 27.947 6.935 -32.541 1.00 98.56 182 THR A C 1
ATOM 1335 O O . THR A 1 182 ? 28.270 7.086 -33.713 1.00 98.56 182 THR A O 1
ATOM 1338 N N . ALA A 1 183 ? 28.633 6.141 -31.712 1.00 98.44 183 ALA A N 1
ATOM 1339 C CA . ALA A 1 183 ? 29.869 5.464 -32.101 1.00 98.44 183 ALA A CA 1
ATOM 1340 C C . ALA A 1 183 ? 29.672 4.517 -33.298 1.00 98.44 183 ALA A C 1
ATOM 1342 O O . ALA A 1 183 ? 30.465 4.543 -34.234 1.00 98.44 183 ALA A O 1
ATOM 1343 N N . ALA A 1 184 ? 28.590 3.732 -33.305 1.00 98.50 184 ALA A N 1
ATOM 1344 C CA . ALA A 1 184 ? 28.258 2.849 -34.423 1.00 98.50 184 ALA A CA 1
ATOM 1345 C C . ALA A 1 184 ? 27.943 3.624 -35.714 1.00 98.50 184 ALA A C 1
ATOM 1347 O O . ALA A 1 184 ? 28.276 3.159 -36.803 1.00 98.50 184 ALA A O 1
ATOM 1348 N N . SER A 1 185 ? 27.315 4.798 -35.598 1.00 98.25 185 SER A N 1
ATOM 1349 C CA . SER A 1 185 ? 27.034 5.672 -36.743 1.00 98.25 185 SER A CA 1
ATOM 1350 C C . SER A 1 185 ? 28.331 6.273 -37.289 1.00 98.25 185 SER A C 1
ATOM 1352 O O . SER A 1 185 ? 28.580 6.183 -38.485 1.00 98.25 185 SER A O 1
ATOM 1354 N N . ASP A 1 186 ? 29.210 6.767 -36.413 1.00 98.62 186 ASP A N 1
ATOM 1355 C CA . ASP A 1 186 ? 30.529 7.284 -36.791 1.00 98.62 186 ASP A CA 1
ATOM 1356 C C . ASP A 1 186 ? 31.415 6.204 -37.439 1.00 98.62 186 ASP A C 1
ATOM 1358 O O . ASP A 1 186 ? 32.201 6.500 -38.341 1.00 98.62 186 ASP A O 1
ATOM 1362 N N . ASP A 1 187 ? 31.340 4.955 -36.961 1.00 98.56 187 ASP A N 1
ATOM 1363 C CA . ASP A 1 187 ? 32.027 3.805 -37.563 1.00 98.56 187 ASP A CA 1
ATOM 1364 C C . ASP A 1 187 ? 31.484 3.512 -38.972 1.00 98.56 187 ASP A C 1
ATOM 1366 O O . ASP A 1 187 ? 32.270 3.351 -39.909 1.00 98.56 187 ASP A O 1
ATOM 1370 N N . ALA A 1 188 ? 30.157 3.485 -39.138 1.00 98.44 188 ALA A N 1
ATOM 1371 C CA . ALA A 1 188 ? 29.513 3.248 -40.428 1.00 98.44 188 ALA A CA 1
ATOM 1372 C C . ALA A 1 188 ? 29.819 4.362 -41.443 1.00 98.44 188 ALA A C 1
ATOM 1374 O O . ALA A 1 188 ? 30.147 4.067 -42.593 1.00 98.44 188 ALA A O 1
ATOM 1375 N N . ASP A 1 189 ? 29.784 5.627 -41.021 1.00 98.25 189 ASP A N 1
ATOM 1376 C CA . ASP A 1 189 ? 30.124 6.775 -41.865 1.00 98.25 189 ASP A CA 1
ATOM 1377 C C . ASP A 1 189 ? 31.590 6.721 -42.317 1.00 98.25 189 ASP A C 1
ATOM 1379 O O . ASP A 1 189 ? 31.903 7.000 -43.478 1.00 98.25 189 ASP A O 1
ATOM 1383 N N . ARG A 1 190 ? 32.504 6.302 -41.429 1.00 98.56 190 ARG A N 1
ATOM 1384 C CA . ARG A 1 190 ? 33.913 6.075 -41.785 1.00 98.56 190 ARG A CA 1
ATOM 1385 C C . ARG A 1 190 ? 34.068 4.966 -42.820 1.00 98.56 190 ARG A C 1
ATOM 1387 O O . ARG A 1 190 ? 34.784 5.169 -43.800 1.00 98.56 190 ARG A O 1
ATOM 1394 N N . GLU A 1 191 ? 33.383 3.839 -42.641 1.00 98.56 191 GLU A N 1
ATOM 1395 C CA . GLU A 1 191 ? 33.409 2.731 -43.602 1.00 98.56 191 GLU A CA 1
ATOM 1396 C C . GLU A 1 191 ? 32.843 3.148 -44.970 1.00 98.56 191 GLU A C 1
ATOM 1398 O O . GLU A 1 191 ? 33.427 2.825 -46.008 1.00 98.56 191 GLU A O 1
ATOM 1403 N N . ILE A 1 192 ? 31.734 3.896 -44.993 1.00 98.50 192 ILE A N 1
ATOM 1404 C CA . ILE A 1 192 ? 31.159 4.447 -46.227 1.00 98.50 192 ILE A CA 1
ATOM 1405 C C . ILE A 1 192 ? 32.171 5.370 -46.906 1.00 98.50 192 ILE A C 1
ATOM 1407 O O . ILE A 1 192 ? 32.477 5.157 -48.076 1.00 98.50 192 ILE A O 1
ATOM 1411 N N . ALA A 1 193 ? 32.765 6.317 -46.177 1.00 98.38 193 ALA A N 1
ATOM 1412 C CA . ALA A 1 193 ? 33.748 7.242 -46.736 1.00 98.38 193 ALA A CA 1
ATOM 1413 C C . ALA A 1 193 ? 35.005 6.526 -47.271 1.00 98.38 193 ALA A C 1
ATOM 1415 O O . ALA A 1 193 ? 35.605 6.954 -48.255 1.00 98.38 193 ALA A O 1
ATOM 1416 N N . GLU A 1 194 ? 35.449 5.435 -46.641 1.00 98.56 194 GLU A N 1
ATOM 1417 C CA . GLU A 1 194 ? 36.550 4.605 -47.152 1.00 98.56 194 GLU A CA 1
ATOM 1418 C C . GLU A 1 194 ? 36.177 3.873 -48.449 1.00 98.56 194 GLU A C 1
ATOM 1420 O O . GLU A 1 194 ? 36.966 3.857 -49.403 1.00 98.56 194 GLU A O 1
ATOM 1425 N N . ARG A 1 195 ? 34.965 3.311 -48.521 1.00 98.31 195 ARG A N 1
ATOM 1426 C CA . ARG A 1 195 ? 34.442 2.675 -49.739 1.00 98.31 195 ARG A CA 1
ATOM 1427 C C . ARG A 1 195 ? 34.263 3.685 -50.868 1.00 98.31 195 ARG A C 1
ATOM 1429 O O . ARG A 1 195 ? 34.656 3.387 -51.991 1.00 98.31 195 ARG A O 1
ATOM 1436 N N . GLU A 1 196 ? 33.735 4.871 -50.575 1.00 98.38 196 GLU A N 1
ATOM 1437 C CA . GLU A 1 196 ? 33.591 5.970 -51.534 1.00 98.38 196 GLU A CA 1
ATOM 1438 C C . GLU A 1 196 ? 34.948 6.383 -52.100 1.00 98.38 196 GLU A C 1
ATOM 1440 O O . GLU A 1 196 ? 35.114 6.346 -53.313 1.00 98.38 196 GLU A O 1
ATOM 1445 N N . ARG A 1 197 ? 35.960 6.634 -51.256 1.00 98.56 197 ARG A N 1
ATOM 1446 C CA . ARG A 1 197 ? 37.325 6.942 -51.730 1.00 98.56 197 ARG A CA 1
ATOM 1447 C C . ARG A 1 197 ? 37.907 5.835 -52.608 1.00 98.56 197 ARG A C 1
ATOM 1449 O O . ARG A 1 197 ? 38.578 6.119 -53.596 1.00 98.56 197 ARG A O 1
ATOM 1456 N N . THR A 1 198 ? 37.663 4.572 -52.253 1.00 98.56 198 THR A N 1
ATOM 1457 C CA . THR A 1 198 ? 38.128 3.420 -53.042 1.00 98.56 198 THR A CA 1
ATOM 1458 C C . THR A 1 198 ? 37.441 3.367 -54.410 1.00 98.56 198 THR A C 1
ATOM 1460 O O . THR A 1 198 ? 38.096 3.125 -55.423 1.00 98.56 198 THR A O 1
ATOM 1463 N N . LEU A 1 199 ? 36.129 3.614 -54.454 1.00 98.44 199 LEU A N 1
ATOM 1464 C CA . LEU A 1 199 ? 35.352 3.664 -55.692 1.00 98.44 199 LEU A CA 1
ATOM 1465 C C . LEU A 1 199 ? 35.733 4.868 -56.556 1.00 98.44 199 LEU A C 1
ATOM 1467 O O . LEU A 1 199 ? 35.904 4.704 -57.758 1.00 98.44 199 LEU A O 1
ATOM 1471 N N . GLU A 1 200 ? 35.906 6.048 -55.963 1.00 98.44 200 GLU A N 1
ATOM 1472 C CA . GLU A 1 200 ? 36.370 7.255 -56.650 1.00 98.44 200 GLU A CA 1
ATOM 1473 C C . GLU A 1 200 ? 37.744 7.037 -57.286 1.00 98.44 200 GLU A C 1
ATOM 1475 O O . GLU A 1 200 ? 37.926 7.363 -58.457 1.00 98.44 200 GLU A O 1
ATOM 1480 N N . ALA A 1 201 ? 38.683 6.417 -56.561 1.00 98.25 201 ALA A N 1
ATOM 1481 C CA . ALA A 1 201 ? 39.989 6.056 -57.107 1.00 98.25 201 ALA A CA 1
ATOM 1482 C C . ALA A 1 201 ? 39.861 5.086 -58.293 1.00 98.25 201 ALA A C 1
ATOM 1484 O O . ALA A 1 201 ? 40.441 5.326 -59.348 1.00 98.25 201 ALA A O 1
ATOM 1485 N N . TYR A 1 202 ? 39.049 4.031 -58.163 1.00 98.31 202 TYR A N 1
ATOM 1486 C CA . TYR A 1 202 ? 38.825 3.061 -59.239 1.00 98.31 202 TYR A CA 1
ATOM 1487 C C . TYR A 1 202 ? 38.161 3.679 -60.481 1.00 98.31 202 TYR A C 1
ATOM 1489 O O . TYR A 1 202 ? 38.554 3.389 -61.613 1.00 98.31 202 TYR A O 1
ATOM 1497 N N . VAL A 1 203 ? 37.155 4.538 -60.288 1.00 98.31 203 VAL A N 1
ATOM 1498 C CA . VAL A 1 203 ? 36.492 5.270 -61.377 1.00 98.31 203 VAL A CA 1
ATOM 1499 C C . VAL A 1 203 ? 37.468 6.240 -62.040 1.00 98.31 203 VAL A C 1
ATOM 1501 O O . VAL A 1 203 ? 37.480 6.316 -63.266 1.00 98.31 203 VAL A O 1
ATOM 1504 N N . GLY A 1 204 ? 38.310 6.925 -61.258 1.00 98.25 204 GLY A N 1
ATOM 1505 C CA . GLY A 1 204 ? 39.390 7.773 -61.762 1.00 98.25 204 GLY A CA 1
ATOM 1506 C C . GLY A 1 204 ? 40.366 6.995 -62.643 1.00 98.25 204 GLY A C 1
ATOM 1507 O O . GLY A 1 204 ? 40.559 7.357 -63.797 1.00 98.25 204 GLY A O 1
ATOM 1508 N N . GLU A 1 205 ? 40.881 5.859 -62.163 1.00 98.12 205 GLU A N 1
ATOM 1509 C CA . GLU A 1 205 ? 41.771 4.982 -62.941 1.00 98.12 205 GLU A CA 1
ATOM 1510 C C . GLU A 1 205 ? 41.125 4.478 -64.245 1.00 98.12 205 GLU A C 1
ATOM 1512 O O . GLU A 1 205 ? 41.787 4.372 -65.282 1.00 98.12 205 GLU A O 1
ATOM 1517 N N . LEU A 1 206 ? 39.832 4.130 -64.212 1.00 98.25 206 LEU A N 1
ATOM 1518 C CA . LEU A 1 206 ? 39.099 3.707 -65.407 1.00 98.25 206 LEU A CA 1
ATOM 1519 C C . LEU A 1 206 ? 38.897 4.871 -66.387 1.00 98.25 206 LEU A C 1
ATOM 1521 O O . LEU A 1 206 ? 38.974 4.657 -67.598 1.00 98.25 206 LEU A O 1
ATOM 1525 N N . GLY A 1 207 ? 38.661 6.077 -65.863 1.00 98.25 207 GLY A N 1
ATOM 1526 C CA . GLY A 1 207 ? 38.596 7.324 -66.619 1.00 98.25 207 GLY A CA 1
ATOM 1527 C C . GLY A 1 207 ? 39.911 7.619 -67.334 1.00 98.25 207 GLY A C 1
ATOM 1528 O O . GLY A 1 207 ? 39.912 7.720 -68.559 1.00 98.25 207 GLY A O 1
ATOM 1529 N N . ASP A 1 208 ? 41.026 7.631 -66.599 1.00 98.19 208 ASP A N 1
ATOM 1530 C CA . ASP A 1 208 ? 42.374 7.864 -67.133 1.00 98.19 208 ASP A CA 1
ATOM 1531 C C . ASP A 1 208 ? 42.718 6.858 -68.244 1.00 98.19 208 ASP A C 1
ATOM 1533 O O . ASP A 1 208 ? 43.168 7.233 -69.329 1.00 98.19 208 ASP A O 1
ATOM 1537 N N . ARG A 1 209 ? 42.430 5.565 -68.024 1.00 97.69 209 ARG A N 1
ATOM 1538 C CA . ARG A 1 209 ? 42.620 4.520 -69.045 1.00 97.69 209 ARG A CA 1
ATOM 1539 C C . ARG A 1 209 ? 41.735 4.750 -70.270 1.00 97.69 209 ARG A C 1
ATOM 1541 O O . ARG A 1 209 ? 42.165 4.515 -71.398 1.00 97.69 209 ARG A O 1
ATOM 1548 N N . GLY A 1 210 ? 40.486 5.162 -70.059 1.00 97.88 210 GLY A N 1
ATOM 1549 C CA . GLY A 1 210 ? 39.557 5.492 -71.136 1.00 97.88 210 GLY A CA 1
ATOM 1550 C C . GLY A 1 210 ? 40.059 6.659 -71.987 1.00 97.88 210 GLY A C 1
ATOM 1551 O O . GLY A 1 210 ? 40.027 6.576 -73.215 1.00 97.88 210 GLY A O 1
ATOM 1552 N N . GLU A 1 211 ? 40.570 7.713 -71.354 1.00 97.75 211 GLU A N 1
ATOM 1553 C CA . GLU A 1 211 ? 41.173 8.860 -72.037 1.00 97.75 211 GLU A CA 1
ATOM 1554 C C . GLU A 1 211 ? 42.434 8.469 -72.813 1.00 97.75 211 GLU A C 1
ATOM 1556 O O . GLU A 1 211 ? 42.566 8.845 -73.977 1.00 97.75 211 GLU A O 1
ATOM 1561 N N . GLU A 1 212 ? 43.318 7.656 -72.231 1.00 97.75 212 GLU A N 1
ATOM 1562 C CA . GLU A 1 212 ? 44.519 7.159 -72.912 1.00 97.75 212 GLU A CA 1
ATOM 1563 C C . GLU A 1 212 ? 44.174 6.336 -74.167 1.00 97.75 212 GLU A C 1
ATOM 1565 O O . GLU A 1 212 ? 44.778 6.520 -75.231 1.00 97.75 212 GLU A O 1
ATOM 1570 N N . LEU A 1 213 ? 43.163 5.466 -74.077 1.00 97.88 213 LEU A N 1
ATOM 1571 C CA . LEU A 1 213 ? 42.661 4.698 -75.219 1.00 97.88 213 LEU A CA 1
ATOM 1572 C C . LEU A 1 213 ? 42.050 5.606 -76.293 1.00 97.88 213 LEU A C 1
ATOM 1574 O O . LEU A 1 213 ? 42.294 5.394 -77.481 1.00 97.88 213 LEU A O 1
ATOM 1578 N N . LEU A 1 214 ? 41.288 6.631 -75.899 1.00 97.62 214 LEU A N 1
ATOM 1579 C CA . LEU A 1 214 ? 40.723 7.604 -76.836 1.00 97.62 214 LEU A CA 1
ATOM 1580 C C . LEU A 1 214 ? 41.808 8.435 -77.522 1.00 97.62 214 LEU A C 1
ATOM 1582 O O . LEU A 1 214 ? 41.717 8.665 -78.726 1.00 97.62 214 LEU A O 1
ATOM 1586 N N . GLU A 1 215 ? 42.835 8.870 -76.795 1.00 97.94 215 GLU A N 1
ATOM 1587 C CA . GLU A 1 215 ? 43.979 9.586 -77.363 1.00 97.94 215 GLU A CA 1
ATOM 1588 C C . GLU A 1 215 ? 44.766 8.709 -78.337 1.00 97.94 215 GLU A C 1
ATOM 1590 O O . GLU A 1 215 ? 45.128 9.162 -79.423 1.00 97.94 215 GLU A O 1
ATOM 1595 N N . THR A 1 216 ? 44.971 7.436 -78.000 1.00 97.25 216 THR A N 1
ATOM 1596 C CA . THR A 1 216 ? 45.603 6.463 -78.900 1.00 97.25 216 THR A CA 1
ATOM 1597 C C . THR A 1 216 ? 44.778 6.286 -80.175 1.00 97.25 216 THR A C 1
ATOM 1599 O O . THR A 1 216 ? 45.299 6.488 -81.269 1.00 97.25 216 THR A O 1
ATOM 1602 N N . ALA A 1 217 ? 43.470 6.043 -80.052 1.00 97.00 217 ALA A N 1
ATOM 1603 C CA . ALA A 1 217 ? 42.572 5.909 -81.198 1.00 97.00 217 ALA A CA 1
ATOM 1604 C C . ALA A 1 217 ? 42.497 7.191 -82.051 1.00 97.00 217 ALA A C 1
ATOM 1606 O O . ALA A 1 217 ? 42.392 7.121 -83.276 1.00 97.00 217 ALA A O 1
ATOM 1607 N N . ARG A 1 218 ? 42.567 8.381 -81.434 1.00 97.25 218 ARG A N 1
ATOM 1608 C CA . ARG A 1 218 ? 42.638 9.670 -82.148 1.00 97.25 218 ARG A CA 1
ATOM 1609 C C . ARG A 1 218 ? 43.928 9.800 -82.955 1.00 97.25 218 ARG A C 1
ATOM 1611 O O . ARG A 1 218 ? 43.858 10.263 -84.090 1.00 97.25 218 ARG A O 1
ATOM 1618 N N . ARG A 1 219 ? 45.075 9.394 -82.399 1.00 96.88 219 ARG A N 1
ATOM 1619 C CA . ARG A 1 219 ? 46.368 9.398 -83.107 1.00 96.88 219 ARG A CA 1
ATOM 1620 C C . ARG A 1 219 ? 46.373 8.409 -84.263 1.00 96.88 219 ARG A C 1
ATOM 1622 O O . ARG A 1 219 ? 46.660 8.818 -85.378 1.00 96.88 219 ARG A O 1
ATOM 1629 N N . GLU A 1 220 ? 45.965 7.164 -84.025 1.00 96.81 220 GLU A N 1
ATOM 1630 C CA . GLU A 1 220 ? 45.853 6.137 -85.072 1.00 96.81 220 GLU A CA 1
ATOM 1631 C C . GLU A 1 220 ? 44.930 6.594 -86.207 1.00 96.81 220 GLU A C 1
ATOM 1633 O O . GLU A 1 220 ? 45.244 6.434 -87.386 1.00 96.81 220 GLU A O 1
ATOM 1638 N N . ARG A 1 221 ? 43.801 7.230 -85.866 1.00 95.81 221 ARG A N 1
ATOM 1639 C CA . ARG A 1 221 ? 42.904 7.828 -86.856 1.00 95.81 221 ARG A CA 1
ATOM 1640 C C . ARG A 1 221 ? 43.580 8.958 -87.634 1.00 95.81 221 ARG A C 1
ATOM 1642 O O . ARG A 1 221 ? 43.433 8.996 -88.850 1.00 95.81 221 ARG A O 1
ATOM 1649 N N . ALA A 1 222 ? 44.271 9.879 -86.963 1.00 96.31 222 ALA A N 1
ATOM 1650 C CA . ALA A 1 222 ? 44.960 10.985 -87.626 1.00 96.31 222 ALA A CA 1
ATOM 1651 C C . ALA A 1 222 ? 46.053 10.474 -88.580 1.00 96.31 222 ALA A C 1
ATOM 1653 O O . ALA A 1 222 ? 46.117 10.912 -89.724 1.00 96.31 222 ALA A O 1
ATOM 1654 N N . GLU A 1 223 ? 46.845 9.488 -88.155 1.00 95.56 223 GLU A N 1
ATOM 1655 C CA . GLU A 1 223 ? 47.847 8.823 -88.995 1.00 95.56 223 GLU A CA 1
ATOM 1656 C C . GLU A 1 223 ? 47.206 8.145 -90.213 1.00 95.56 223 GLU A C 1
ATOM 1658 O O . GLU A 1 223 ? 47.676 8.329 -91.337 1.00 95.56 223 GLU A O 1
ATOM 1663 N N . ALA A 1 224 ? 46.093 7.427 -90.020 1.00 95.00 224 ALA A N 1
ATOM 1664 C CA . ALA A 1 224 ? 45.347 6.800 -91.109 1.00 95.00 224 ALA A CA 1
ATOM 1665 C C . ALA A 1 224 ? 44.742 7.827 -92.085 1.00 95.00 224 ALA A C 1
ATOM 1667 O O . ALA A 1 224 ? 44.729 7.596 -93.295 1.00 95.00 224 ALA A O 1
ATOM 1668 N N . GLU A 1 225 ? 44.251 8.967 -91.586 1.00 95.19 225 GLU A N 1
ATOM 1669 C CA . GLU A 1 225 ? 43.766 10.078 -92.413 1.00 95.19 225 GLU A CA 1
ATOM 1670 C C . GLU A 1 225 ? 44.906 10.710 -93.225 1.00 95.19 225 GLU A C 1
ATOM 1672 O O . GLU A 1 225 ? 44.733 10.973 -94.417 1.00 95.19 225 GLU A O 1
ATOM 1677 N N . GLU A 1 226 ? 46.082 10.911 -92.627 1.00 95.50 226 GLU A N 1
ATOM 1678 C CA . GLU A 1 226 ? 47.262 11.398 -93.342 1.00 95.50 226 GLU A CA 1
ATOM 1679 C C . GLU A 1 226 ? 47.763 10.400 -94.391 1.00 95.50 226 GLU A C 1
ATOM 1681 O O . GLU A 1 226 ? 48.096 10.800 -95.506 1.00 95.50 226 GLU A O 1
ATOM 1686 N N . ASP A 1 227 ? 47.805 9.104 -94.074 1.00 94.19 227 ASP A N 1
ATOM 1687 C CA . ASP A 1 227 ? 48.122 8.059 -95.046 1.00 94.19 227 ASP A CA 1
ATOM 1688 C C . ASP A 1 227 ? 47.132 8.080 -96.204 1.00 94.19 227 ASP A C 1
ATOM 1690 O O . ASP A 1 227 ? 47.547 8.106 -97.362 1.00 94.19 227 ASP A O 1
ATOM 1694 N N . ALA A 1 228 ? 45.828 8.127 -95.922 1.00 93.50 228 ALA A N 1
ATOM 1695 C CA . ALA A 1 228 ? 44.802 8.217 -96.955 1.00 93.50 228 ALA A CA 1
ATOM 1696 C C . ALA A 1 228 ? 45.003 9.450 -97.855 1.00 93.50 228 ALA A C 1
ATOM 1698 O O . ALA A 1 228 ? 44.897 9.333 -99.078 1.00 93.50 228 ALA A O 1
ATOM 1699 N N . GLN A 1 229 ? 45.367 10.603 -97.281 1.00 94.44 229 GLN A N 1
ATOM 1700 C CA . GLN A 1 229 ? 45.721 11.805 -98.044 1.00 94.44 229 GLN A CA 1
ATOM 1701 C C . GLN A 1 229 ? 46.985 11.604 -98.890 1.00 94.44 229 GLN A C 1
ATOM 1703 O O . GLN A 1 229 ? 46.984 11.957 -100.069 1.00 94.44 229 GLN A O 1
ATOM 1708 N N . ARG A 1 230 ? 48.045 10.993 -98.341 1.00 93.94 230 ARG A N 1
ATOM 1709 C CA . ARG A 1 230 ? 49.275 10.662 -99.085 1.00 93.94 230 ARG A CA 1
ATOM 1710 C C . ARG A 1 230 ? 48.976 9.743 -100.268 1.00 93.94 230 ARG A C 1
ATOM 1712 O O . ARG A 1 230 ? 49.407 10.025 -101.386 1.00 93.94 230 ARG A O 1
ATOM 1719 N N . TRP A 1 231 ? 48.210 8.677 -100.047 1.00 92.31 231 TRP A N 1
ATOM 1720 C CA . TRP A 1 231 ? 47.800 7.742 -101.094 1.00 92.31 231 TRP A CA 1
ATOM 1721 C C . TRP A 1 231 ? 46.956 8.424 -102.174 1.00 92.31 231 TRP A C 1
ATOM 1723 O O . TRP A 1 231 ? 47.194 8.176 -103.358 1.00 92.31 231 TRP A O 1
ATOM 1733 N N . ASP A 1 232 ? 46.020 9.301 -101.796 1.00 93.50 232 ASP A N 1
ATOM 1734 C CA . ASP A 1 232 ? 45.217 10.086 -102.741 1.00 93.50 232 ASP A CA 1
ATOM 1735 C C . ASP A 1 232 ? 46.089 11.062 -103.547 1.00 93.50 232 ASP A C 1
ATOM 1737 O O . ASP A 1 232 ? 46.014 11.101 -104.775 1.00 93.50 232 ASP A O 1
ATOM 1741 N N . GLU A 1 233 ? 47.002 11.795 -102.907 1.00 93.00 233 GLU A N 1
ATOM 1742 C CA . GLU A 1 233 ? 47.955 12.661 -103.605 1.00 93.00 233 GLU A CA 1
ATOM 1743 C C . GLU A 1 233 ? 48.854 11.891 -104.573 1.00 93.00 233 GLU A C 1
ATOM 1745 O O . GLU A 1 233 ? 49.096 12.338 -105.698 1.00 93.00 233 GLU A O 1
ATOM 1750 N N . GLU A 1 234 ? 49.377 10.740 -104.156 1.00 92.44 234 GLU A N 1
ATOM 1751 C CA . GLU A 1 234 ? 50.170 9.881 -105.022 1.00 92.44 234 GLU A CA 1
ATOM 1752 C C . GLU A 1 234 ? 49.351 9.339 -106.187 1.00 92.44 234 GLU A C 1
ATOM 1754 O O . GLU A 1 234 ? 49.844 9.328 -107.317 1.00 92.44 234 GLU A O 1
ATOM 1759 N N . ALA A 1 235 ? 48.113 8.907 -105.939 1.00 92.44 235 ALA A N 1
ATOM 1760 C CA . ALA A 1 235 ? 47.193 8.462 -106.974 1.00 92.44 235 ALA A CA 1
ATOM 1761 C C . ALA A 1 235 ? 46.904 9.596 -107.967 1.00 92.44 235 ALA A C 1
ATOM 1763 O O . ALA A 1 235 ? 47.001 9.374 -109.174 1.00 92.44 235 ALA A O 1
ATOM 1764 N N . ARG A 1 236 ? 46.673 10.829 -107.495 1.00 90.56 236 ARG A N 1
ATOM 1765 C CA . ARG A 1 236 ? 46.509 12.029 -108.335 1.00 90.56 236 ARG A CA 1
ATOM 1766 C C . ARG A 1 236 ? 47.774 12.365 -109.120 1.00 90.56 236 ARG A C 1
ATOM 1768 O O . ARG A 1 236 ? 47.685 12.647 -110.313 1.00 90.56 236 ARG A O 1
ATOM 1775 N N . LYS A 1 237 ? 48.963 12.290 -108.509 1.00 93.12 237 LYS A N 1
ATOM 1776 C CA . LYS A 1 237 ? 50.257 12.492 -109.193 1.00 93.12 237 LYS A CA 1
ATOM 1777 C C . LYS A 1 237 ? 50.493 11.419 -110.259 1.00 93.12 237 LYS A C 1
ATOM 1779 O O . LYS A 1 237 ? 50.905 11.748 -111.371 1.00 93.12 237 LYS A O 1
ATOM 1784 N N . ARG A 1 238 ? 50.235 10.144 -109.950 1.00 88.62 238 ARG A N 1
ATOM 1785 C CA . ARG A 1 238 ? 50.340 9.014 -110.891 1.00 88.62 238 ARG A CA 1
ATOM 1786 C C . ARG A 1 238 ? 49.335 9.155 -112.032 1.00 88.62 238 ARG A C 1
ATOM 1788 O O . ARG A 1 238 ? 49.736 9.061 -113.188 1.00 88.62 238 ARG A O 1
ATOM 1795 N N . GLY A 1 239 ? 48.077 9.461 -111.722 1.00 89.69 239 GLY A N 1
ATOM 1796 C CA . GLY A 1 239 ? 47.031 9.760 -112.698 1.00 89.69 239 GLY A CA 1
ATOM 1797 C C . GLY A 1 239 ? 47.415 10.932 -113.601 1.00 89.69 239 GLY A C 1
ATOM 1798 O O . GLY A 1 239 ? 47.380 10.802 -114.818 1.00 89.69 239 GLY A O 1
ATOM 1799 N N . GLY A 1 240 ? 47.906 12.033 -113.028 1.00 90.81 240 GLY A N 1
ATOM 1800 C CA . GLY A 1 240 ? 48.414 13.187 -113.772 1.00 90.81 240 GLY A CA 1
ATOM 1801 C C . GLY A 1 240 ? 49.593 12.847 -114.689 1.00 90.81 240 GLY A C 1
ATOM 1802 O O . GLY A 1 240 ? 49.606 13.271 -115.842 1.00 90.81 240 GLY A O 1
ATOM 1803 N N . LYS A 1 241 ? 50.555 12.030 -114.231 1.00 88.06 241 LYS A N 1
ATOM 1804 C CA . LYS A 1 241 ? 51.663 11.525 -115.067 1.00 88.06 241 LYS A CA 1
ATOM 1805 C C . LYS A 1 241 ? 51.169 10.644 -116.212 1.00 88.06 241 LYS A C 1
ATOM 1807 O O . LYS A 1 241 ? 51.655 10.789 -117.328 1.00 88.06 241 LYS A O 1
ATOM 1812 N N . LEU A 1 242 ? 50.223 9.741 -115.950 1.00 90.19 242 LEU A N 1
ATOM 1813 C CA . LEU A 1 242 ? 49.627 8.887 -116.978 1.00 90.19 242 LEU A CA 1
ATOM 1814 C C . LEU A 1 242 ? 48.872 9.718 -118.017 1.00 90.19 242 LEU A C 1
ATOM 1816 O O . LEU A 1 242 ? 49.057 9.482 -119.206 1.00 90.19 242 LEU A O 1
ATOM 1820 N N . LEU A 1 243 ? 48.097 10.717 -117.585 1.00 91.31 243 LEU A N 1
ATOM 1821 C CA . LEU A 1 243 ? 47.404 11.654 -118.471 1.00 91.31 243 LEU A CA 1
ATOM 1822 C C . LEU A 1 243 ? 48.389 12.497 -119.291 1.00 91.31 243 LEU A C 1
ATOM 1824 O O . LEU A 1 243 ? 48.210 12.638 -120.495 1.00 91.31 243 LEU A O 1
ATOM 1828 N N . ALA A 1 244 ? 49.465 13.008 -118.687 1.00 88.25 244 ALA A N 1
ATOM 1829 C CA . ALA A 1 244 ? 50.511 13.730 -119.413 1.00 88.25 244 ALA A CA 1
ATOM 1830 C C . ALA A 1 244 ? 51.241 12.826 -120.423 1.00 88.25 244 ALA A C 1
ATOM 1832 O O . ALA A 1 244 ? 51.454 13.219 -121.564 1.00 88.25 244 ALA A O 1
ATOM 1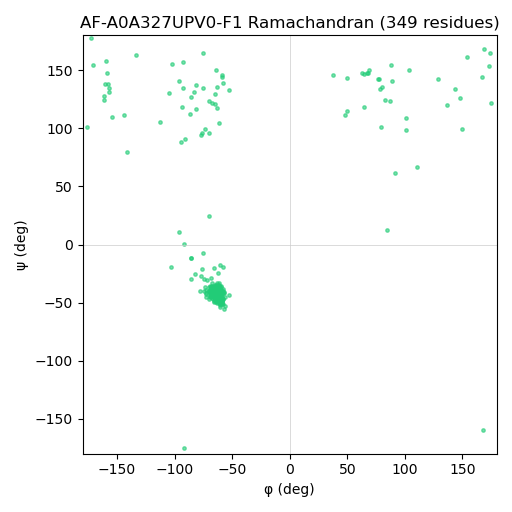833 N N . GLY A 1 245 ? 51.579 11.592 -120.039 1.00 86.81 245 GLY A N 1
ATOM 1834 C CA . GLY A 1 245 ? 52.175 10.604 -120.939 1.00 86.81 245 GLY A CA 1
ATOM 1835 C C . GLY A 1 245 ? 51.215 10.115 -122.029 1.00 86.81 245 GLY A C 1
ATOM 1836 O O . GLY A 1 245 ? 51.661 9.734 -123.109 1.00 86.81 245 GLY A O 1
ATOM 1837 N N . ALA A 1 246 ? 49.904 10.114 -121.774 1.00 86.69 246 ALA A N 1
ATOM 1838 C CA . ALA A 1 246 ? 48.882 9.892 -122.791 1.00 86.69 246 ALA A CA 1
ATOM 1839 C C . ALA A 1 246 ? 48.842 11.063 -123.780 1.00 86.69 246 ALA A C 1
ATOM 1841 O O . ALA A 1 246 ? 48.930 10.800 -124.968 1.00 86.69 246 ALA A O 1
ATOM 1842 N N . ARG A 1 247 ? 48.860 12.319 -123.309 1.00 82.06 247 ARG A N 1
ATOM 1843 C CA . ARG A 1 247 ? 48.935 13.518 -124.169 1.00 82.06 247 ARG A CA 1
ATOM 1844 C C . ARG A 1 247 ? 50.198 13.568 -125.020 1.00 82.06 247 ARG A C 1
ATOM 1846 O O . ARG A 1 247 ? 50.125 13.843 -126.201 1.00 82.06 247 ARG A O 1
ATOM 1853 N N . VAL A 1 248 ? 51.366 13.244 -124.463 1.00 88.19 248 VAL A N 1
ATOM 1854 C CA . VAL A 1 248 ? 52.607 13.185 -125.260 1.00 88.19 248 VAL A CA 1
ATOM 1855 C C . VAL A 1 248 ? 52.519 12.104 -126.337 1.00 88.19 248 VAL A C 1
ATOM 1857 O O . VAL A 1 248 ? 52.998 12.313 -127.448 1.00 88.19 248 VAL A O 1
ATOM 1860 N N . ARG A 1 249 ? 51.920 10.945 -126.028 1.00 83.88 249 ARG A N 1
ATOM 1861 C CA . ARG A 1 249 ? 51.682 9.891 -127.025 1.00 83.88 249 ARG A CA 1
ATOM 1862 C C . ARG A 1 249 ? 50.649 10.311 -128.061 1.00 83.88 249 ARG A C 1
ATOM 1864 O O . ARG A 1 249 ? 50.877 10.042 -129.227 1.00 83.88 249 ARG A O 1
ATOM 1871 N N . GLU A 1 250 ? 49.572 10.965 -127.648 1.00 85.50 250 GLU A N 1
ATOM 1872 C CA . GLU A 1 250 ? 48.563 11.569 -128.521 1.00 85.50 250 GLU A CA 1
ATOM 1873 C C . GLU A 1 250 ? 49.225 12.567 -129.474 1.00 85.50 250 GLU A C 1
ATOM 1875 O O . GLU A 1 250 ? 49.203 12.338 -130.672 1.00 85.50 250 GLU A O 1
ATOM 1880 N N . GLU A 1 251 ? 49.964 13.556 -128.969 1.00 82.44 251 GLU A N 1
ATOM 1881 C CA . GLU A 1 251 ? 50.709 14.518 -129.790 1.00 82.44 251 GLU A CA 1
ATOM 1882 C C . GLU A 1 251 ? 51.788 13.855 -130.673 1.00 82.44 251 GLU A C 1
ATOM 1884 O O . GLU A 1 251 ? 52.135 14.359 -131.739 1.00 82.44 251 GLU A O 1
ATOM 1889 N N . ALA A 1 252 ? 52.419 12.763 -130.227 1.00 81.69 252 ALA A N 1
ATOM 1890 C CA . ALA A 1 252 ? 53.396 12.026 -131.032 1.00 81.69 252 ALA A CA 1
ATOM 1891 C C . ALA A 1 252 ? 52.718 11.228 -132.149 1.00 81.69 252 ALA A C 1
ATOM 1893 O O . ALA A 1 252 ? 53.241 11.192 -133.259 1.00 81.69 252 ALA A O 1
ATOM 1894 N N . ILE A 1 253 ? 51.564 10.621 -131.864 1.00 83.88 253 ILE A N 1
ATOM 1895 C CA . ILE A 1 253 ? 50.706 9.990 -132.865 1.00 83.88 253 ILE A CA 1
ATOM 1896 C C . ILE A 1 253 ? 50.228 11.058 -133.841 1.00 83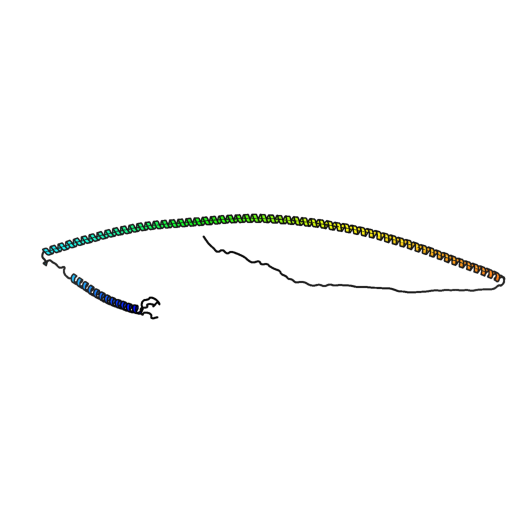.88 253 ILE A C 1
ATOM 1898 O O . ILE A 1 253 ? 50.376 10.841 -135.031 1.00 83.88 253 ILE A O 1
ATOM 1902 N N . GLU A 1 254 ? 49.769 12.222 -133.378 1.00 80.81 254 GLU A N 1
ATOM 1903 C CA . GLU A 1 254 ? 49.389 13.348 -134.235 1.00 80.81 254 GLU A CA 1
ATOM 1904 C C . GLU A 1 254 ? 50.549 13.768 -135.143 1.00 80.81 254 GLU A C 1
ATOM 1906 O O . GLU A 1 254 ? 50.398 13.742 -136.359 1.00 80.81 254 GLU A O 1
ATOM 1911 N N . ARG A 1 255 ? 51.746 14.035 -134.604 1.00 81.00 255 ARG A N 1
ATOM 1912 C CA . ARG A 1 255 ? 52.926 14.388 -135.422 1.00 81.00 255 ARG A CA 1
ATOM 1913 C C . ARG A 1 255 ? 53.360 13.274 -136.374 1.00 81.00 255 ARG A C 1
ATOM 1915 O O . ARG A 1 255 ? 53.790 13.566 -137.486 1.00 81.00 255 ARG A O 1
ATOM 1922 N N . GLU A 1 256 ? 53.283 12.008 -135.967 1.00 78.69 256 GLU A N 1
ATOM 1923 C CA . GLU A 1 256 ? 53.593 10.873 -136.844 1.00 78.69 256 GLU A CA 1
ATOM 1924 C C . GLU A 1 256 ? 52.528 10.725 -137.931 1.00 78.69 256 GLU A C 1
ATOM 1926 O O . GLU A 1 256 ? 52.872 10.494 -139.085 1.00 78.69 256 GLU A O 1
ATOM 1931 N N . THR A 1 257 ? 51.250 10.936 -137.611 1.00 77.25 257 THR A N 1
ATOM 1932 C CA . THR A 1 257 ? 50.178 10.980 -138.607 1.00 77.25 257 THR A CA 1
ATOM 1933 C C . THR A 1 257 ? 50.357 12.162 -139.548 1.00 77.25 257 THR A C 1
ATOM 1935 O O . THR A 1 257 ? 50.255 11.969 -140.752 1.00 77.25 257 THR A O 1
ATOM 1938 N N . GLU A 1 258 ? 50.738 13.346 -139.064 1.00 81.19 258 GLU A N 1
ATOM 1939 C CA . GLU A 1 258 ? 51.089 14.498 -139.897 1.00 81.19 258 GLU A CA 1
ATOM 1940 C C . GLU A 1 258 ? 52.298 14.198 -140.788 1.00 81.19 258 GLU A C 1
ATOM 1942 O O . GLU A 1 258 ? 52.267 14.513 -141.974 1.00 81.19 258 GLU A O 1
ATOM 1947 N N . ARG A 1 259 ? 53.342 13.541 -140.266 1.00 77.88 259 ARG A N 1
ATOM 1948 C CA . ARG A 1 259 ? 54.529 13.134 -141.032 1.00 77.88 259 ARG A CA 1
ATOM 1949 C C . ARG A 1 259 ? 54.182 12.113 -142.107 1.00 77.88 259 ARG A C 1
ATOM 1951 O O . ARG A 1 259 ? 54.593 12.279 -143.249 1.00 77.88 259 ARG A O 1
ATOM 1958 N N . VAL A 1 260 ? 53.399 11.093 -141.768 1.00 81.19 260 VAL A N 1
ATOM 1959 C CA . VAL A 1 260 ? 52.889 10.091 -142.710 1.00 81.19 260 VAL A CA 1
ATOM 1960 C C . VAL A 1 260 ? 52.029 10.772 -143.774 1.00 81.19 260 VAL A C 1
ATOM 1962 O O . VAL A 1 260 ? 52.238 10.534 -144.963 1.00 81.19 260 VAL A O 1
ATOM 1965 N N . LEU A 1 261 ? 51.127 11.679 -143.390 1.00 79.44 261 LEU A N 1
ATOM 1966 C CA . LEU A 1 261 ? 50.333 12.482 -144.322 1.00 79.44 261 LEU A CA 1
ATOM 1967 C C . LEU A 1 261 ? 51.221 13.350 -145.225 1.00 79.44 261 LEU A C 1
ATOM 1969 O O . LEU A 1 261 ? 50.958 13.437 -146.424 1.00 79.44 261 LEU A O 1
ATOM 1973 N N . TRP A 1 262 ? 52.295 13.936 -144.694 1.00 74.62 262 TRP A N 1
ATOM 1974 C CA . TRP A 1 262 ? 53.249 14.745 -145.451 1.00 74.62 262 TRP A CA 1
ATOM 1975 C C . TRP A 1 262 ? 54.073 13.898 -146.428 1.00 74.62 262 TRP A C 1
ATOM 1977 O O . TRP A 1 262 ? 54.170 14.242 -147.602 1.00 74.62 262 TRP A O 1
ATOM 1987 N N . GLU A 1 263 ? 54.577 12.737 -146.005 1.00 76.25 263 GLU A N 1
ATOM 1988 C CA . GLU A 1 263 ? 55.255 11.769 -146.874 1.00 76.25 263 GLU A CA 1
ATOM 1989 C C . GLU A 1 263 ? 54.316 11.212 -147.955 1.00 76.25 263 GLU A C 1
ATOM 1991 O O . GLU A 1 263 ? 54.723 11.031 -149.103 1.00 76.25 263 GLU A O 1
ATOM 1996 N N . HIS A 1 264 ? 53.043 10.951 -147.637 1.00 73.75 264 HIS A N 1
ATOM 1997 C CA . HIS A 1 264 ? 52.039 10.579 -148.638 1.00 73.75 264 HIS A CA 1
ATOM 1998 C C . HIS A 1 264 ? 51.753 11.732 -149.604 1.00 73.75 264 HIS A C 1
ATOM 2000 O O . HIS A 1 264 ? 51.641 11.497 -150.811 1.00 73.75 264 HIS A O 1
ATOM 2006 N N . ALA A 1 265 ? 51.689 12.973 -149.116 1.00 70.62 265 ALA A N 1
ATOM 2007 C CA . ALA A 1 265 ? 51.545 14.159 -149.951 1.00 70.62 265 ALA A CA 1
ATOM 2008 C C . ALA A 1 265 ? 52.764 14.366 -150.866 1.00 70.62 265 ALA A C 1
ATOM 2010 O O . ALA A 1 265 ? 52.588 14.728 -152.034 1.00 70.62 265 ALA A O 1
ATOM 2011 N N . GLU A 1 266 ? 53.973 14.073 -150.380 1.00 67.38 266 GLU A N 1
ATOM 2012 C CA . GLU A 1 266 ? 55.224 14.158 -151.130 1.00 67.38 266 GLU A CA 1
ATOM 2013 C C . GLU A 1 266 ? 55.351 13.028 -152.160 1.00 67.38 266 GLU A C 1
ATOM 2015 O O . GLU A 1 266 ? 55.582 13.323 -153.331 1.00 67.38 266 GLU A O 1
ATOM 2020 N N . ARG A 1 267 ? 55.044 11.768 -151.810 1.00 66.69 267 ARG A N 1
ATOM 2021 C CA . ARG A 1 267 ? 54.923 10.658 -152.784 1.00 66.69 267 ARG A CA 1
ATOM 2022 C C . ARG A 1 267 ? 53.879 10.965 -153.855 1.00 66.69 267 ARG A C 1
ATOM 2024 O O . ARG A 1 267 ? 54.121 10.735 -155.039 1.00 66.69 267 ARG A O 1
ATOM 2031 N N . ALA A 1 268 ? 52.737 11.543 -153.479 1.00 66.25 268 ALA A N 1
ATOM 2032 C CA . ALA A 1 268 ? 51.721 11.982 -154.432 1.00 66.25 268 ALA A CA 1
ATOM 2033 C C . ALA A 1 268 ? 52.206 13.165 -155.291 1.00 66.25 268 ALA A C 1
ATOM 2035 O O . ALA A 1 268 ? 51.874 13.253 -156.473 1.00 66.25 268 ALA A O 1
ATOM 2036 N N . ALA A 1 269 ? 52.999 14.091 -154.744 1.00 63.38 269 ALA A N 1
ATOM 2037 C CA . ALA A 1 269 ? 53.623 15.182 -155.495 1.00 63.38 269 ALA A CA 1
ATOM 2038 C C . ALA A 1 269 ? 54.712 14.679 -156.456 1.00 63.38 269 ALA A C 1
ATOM 2040 O O . ALA A 1 269 ? 54.821 15.181 -157.576 1.00 63.38 269 ALA A O 1
ATOM 2041 N N . GLU A 1 270 ? 55.465 13.656 -156.068 1.00 66.00 270 GLU A N 1
ATOM 2042 C CA . GLU A 1 270 ? 56.499 13.021 -156.876 1.00 66.00 270 GLU A CA 1
ATOM 2043 C C . GLU A 1 270 ? 55.885 12.183 -158.005 1.00 66.00 270 GLU A C 1
ATOM 2045 O O . GLU A 1 270 ? 56.272 12.346 -159.162 1.00 66.00 270 GLU A O 1
ATOM 2050 N N . MET A 1 271 ? 54.820 11.418 -157.730 1.00 65.06 271 MET A N 1
ATOM 2051 C CA . MET A 1 271 ? 53.986 10.778 -158.758 1.00 65.06 271 MET A CA 1
ATOM 2052 C C . MET A 1 271 ? 53.332 11.803 -159.690 1.00 65.06 271 MET A C 1
ATOM 2054 O O . MET A 1 271 ? 53.313 11.590 -160.901 1.00 65.06 271 MET A O 1
ATOM 2058 N N . ARG A 1 272 ? 52.867 12.955 -159.182 1.00 62.28 272 ARG A N 1
ATOM 2059 C CA . ARG A 1 272 ? 52.358 14.064 -160.015 1.00 62.28 272 ARG A CA 1
ATOM 2060 C C . ARG A 1 272 ? 53.453 14.711 -160.866 1.00 62.28 272 ARG A C 1
ATOM 2062 O O . ARG A 1 272 ? 53.186 15.036 -162.020 1.00 62.28 272 ARG A O 1
ATOM 2069 N N . ARG A 1 273 ? 54.688 14.849 -160.366 1.00 68.88 273 ARG A N 1
ATOM 2070 C CA . ARG A 1 273 ? 55.850 15.299 -161.159 1.00 68.88 273 ARG A CA 1
ATOM 2071 C C . ARG A 1 273 ? 56.265 14.263 -162.194 1.00 68.88 273 ARG A C 1
ATOM 2073 O O . ARG A 1 273 ? 56.585 14.652 -163.311 1.00 68.88 273 ARG A O 1
ATOM 2080 N N . HIS A 1 274 ? 56.239 12.972 -161.868 1.00 59.03 274 HIS A N 1
ATOM 2081 C CA . HIS A 1 274 ? 56.578 11.905 -162.805 1.00 59.03 274 HIS A CA 1
ATOM 2082 C C . HIS A 1 274 ? 55.522 11.800 -163.911 1.00 59.03 274 HIS A C 1
ATOM 2084 O O . HIS A 1 274 ? 55.877 11.829 -165.088 1.00 59.03 274 HIS A O 1
ATOM 2090 N N . MET A 1 275 ? 54.235 11.850 -163.551 1.00 60.53 275 MET A N 1
ATOM 2091 C CA . MET A 1 275 ? 53.117 11.972 -164.489 1.00 60.53 275 MET A CA 1
ATOM 2092 C C . MET A 1 275 ? 53.153 13.280 -165.276 1.00 60.53 275 MET A C 1
ATOM 2094 O O . MET A 1 275 ? 52.770 13.271 -166.435 1.00 60.53 275 MET A O 1
ATOM 2098 N N . GLY A 1 276 ? 53.633 14.384 -164.695 1.00 63.19 276 GLY A N 1
ATOM 2099 C CA . GLY A 1 276 ? 53.844 15.666 -165.374 1.00 63.19 276 GLY A CA 1
ATOM 2100 C C . GLY A 1 276 ? 55.004 15.633 -166.369 1.00 63.19 276 GLY A C 1
ATOM 2101 O O . GLY A 1 276 ? 54.895 16.205 -167.447 1.00 63.19 276 GLY A O 1
ATOM 2102 N N . ARG A 1 277 ? 56.080 14.904 -166.055 1.00 59.41 277 ARG A N 1
ATOM 2103 C CA . ARG A 1 277 ? 57.243 14.697 -166.930 1.00 59.41 277 ARG A CA 1
ATOM 2104 C C . ARG A 1 277 ? 56.910 13.739 -168.078 1.00 59.41 277 ARG A C 1
ATOM 2106 O O . ARG A 1 277 ? 57.334 13.987 -169.201 1.00 59.41 277 ARG A O 1
ATOM 2113 N N . VAL A 1 278 ? 56.085 12.718 -167.826 1.00 62.00 278 VAL A N 1
ATOM 2114 C CA . VAL A 1 278 ? 55.502 11.832 -168.853 1.00 62.00 278 VAL A CA 1
ATOM 2115 C C . VAL A 1 278 ? 54.452 12.581 -169.686 1.00 62.00 278 VAL A C 1
ATOM 2117 O O . VAL A 1 278 ? 54.462 12.480 -170.909 1.00 62.00 278 VAL A O 1
ATOM 2120 N N . ARG A 1 279 ? 53.617 13.437 -169.071 1.00 56.72 279 ARG A N 1
ATOM 2121 C CA . ARG A 1 279 ? 52.704 14.339 -169.797 1.00 56.72 279 ARG A CA 1
ATOM 2122 C C . ARG A 1 279 ? 53.452 15.355 -170.649 1.00 56.72 279 ARG A C 1
ATOM 2124 O O . ARG A 1 279 ? 52.995 15.612 -171.747 1.00 56.72 279 ARG A O 1
ATOM 2131 N N . SER A 1 280 ? 54.583 15.912 -170.209 1.00 53.06 280 SER A N 1
ATOM 2132 C CA . SER A 1 280 ? 55.339 16.889 -171.008 1.00 53.06 280 SER A CA 1
ATOM 2133 C C . SER A 1 280 ? 56.151 16.240 -172.132 1.00 53.06 280 SER A C 1
ATOM 2135 O O . SER A 1 280 ? 56.377 16.889 -173.146 1.00 53.06 280 SER A O 1
ATOM 2137 N N . THR A 1 281 ? 56.565 14.974 -171.984 1.00 54.34 281 THR A N 1
ATOM 2138 C CA . THR A 1 281 ? 57.228 14.204 -173.056 1.00 54.34 281 THR A CA 1
ATOM 2139 C C . THR A 1 281 ? 56.241 13.575 -174.044 1.00 54.34 281 THR A C 1
ATOM 2141 O O . THR A 1 281 ? 56.590 13.416 -175.208 1.00 54.34 281 THR A O 1
ATOM 2144 N N . LEU A 1 282 ? 54.992 13.304 -173.643 1.00 48.69 282 LEU A N 1
ATOM 2145 C CA . LEU A 1 282 ? 53.908 12.919 -174.562 1.00 48.69 282 LEU A CA 1
ATOM 2146 C C . LEU A 1 282 ? 53.187 14.133 -175.188 1.00 48.69 282 LEU A C 1
ATOM 2148 O O . LEU A 1 282 ? 52.751 14.055 -176.334 1.00 48.69 282 LEU A O 1
ATOM 2152 N N . ALA A 1 283 ? 53.114 15.284 -174.507 1.00 48.75 283 ALA A N 1
ATOM 2153 C CA . ALA A 1 283 ? 52.500 16.508 -175.041 1.00 48.75 283 ALA A CA 1
ATOM 2154 C C . ALA A 1 283 ? 53.376 17.249 -176.066 1.00 48.75 283 ALA A C 1
ATOM 2156 O O . ALA A 1 283 ? 52.838 17.998 -176.877 1.00 48.75 283 ALA A O 1
ATOM 2157 N N . SER A 1 284 ? 54.696 17.033 -176.083 1.00 48.03 284 SER A N 1
ATOM 2158 C CA . SER A 1 284 ? 55.563 17.539 -177.159 1.00 48.03 284 SER A CA 1
ATOM 2159 C C . SER A 1 284 ? 55.632 16.609 -178.376 1.00 48.03 284 SER A C 1
ATOM 2161 O O . SER A 1 284 ? 56.083 17.052 -179.430 1.00 48.03 284 SER A O 1
ATOM 2163 N N . LEU A 1 285 ? 55.132 15.366 -178.278 1.00 41.59 285 LEU A N 1
ATOM 2164 C CA . LEU A 1 285 ? 55.020 14.452 -179.422 1.00 41.59 285 LEU A CA 1
ATOM 2165 C C . LEU A 1 285 ? 53.594 14.313 -179.980 1.00 41.59 285 LEU A C 1
ATOM 2167 O O . LEU A 1 285 ? 53.438 13.932 -181.135 1.00 41.59 285 LEU A O 1
ATOM 2171 N N . THR A 1 286 ? 52.548 14.656 -179.226 1.00 43.66 286 THR A N 1
ATOM 2172 C CA . THR A 1 286 ? 51.159 14.539 -179.697 1.00 43.66 286 THR A CA 1
ATOM 2173 C C . THR A 1 286 ? 50.249 15.524 -178.967 1.00 43.66 286 THR A C 1
ATOM 2175 O O . THR A 1 286 ? 49.961 15.357 -177.783 1.00 43.66 286 THR A O 1
ATOM 2178 N N . GLY A 1 287 ? 49.758 16.554 -179.659 1.00 36.53 287 GLY A N 1
ATOM 2179 C CA . GLY A 1 287 ? 48.685 17.389 -179.124 1.00 36.53 287 GLY A CA 1
ATOM 2180 C C . GLY A 1 287 ? 47.401 16.577 -178.922 1.00 36.53 287 GLY A C 1
ATOM 2181 O O . GLY A 1 287 ? 47.042 15.832 -179.837 1.00 36.53 287 GLY A O 1
ATOM 2182 N N . ARG A 1 288 ? 46.734 16.758 -177.757 1.00 34.59 288 ARG A N 1
ATOM 2183 C CA . ARG A 1 288 ? 45.260 16.820 -177.507 1.00 34.59 288 ARG A CA 1
ATOM 2184 C C . ARG A 1 288 ? 44.817 16.257 -176.116 1.00 34.59 288 ARG A C 1
ATOM 2186 O O . ARG A 1 288 ? 45.070 15.101 -175.813 1.00 34.59 288 ARG A O 1
ATOM 2193 N N . THR A 1 289 ? 44.076 17.099 -175.363 1.00 34.75 289 THR A N 1
ATOM 2194 C CA . THR A 1 289 ? 42.913 16.885 -174.426 1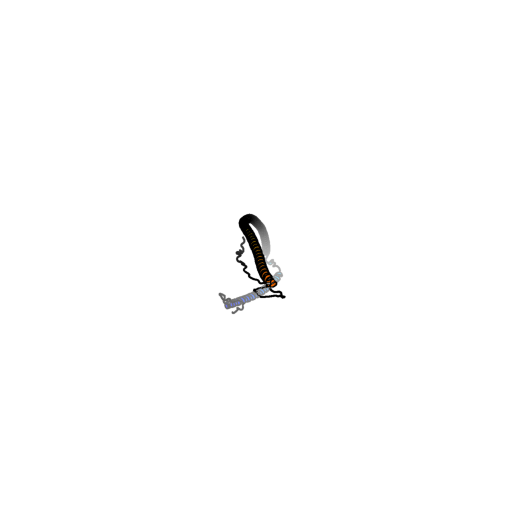.00 34.75 289 THR A CA 1
ATOM 2195 C C . THR A 1 289 ? 42.943 16.092 -173.094 1.00 34.75 289 THR A C 1
ATOM 2197 O O . THR A 1 289 ? 43.527 15.022 -173.009 1.00 34.75 289 THR A O 1
ATOM 2200 N N . GLY A 1 290 ? 42.110 16.573 -172.136 1.00 33.84 290 GLY A N 1
ATOM 2201 C CA . GLY A 1 290 ? 41.407 15.847 -171.032 1.00 33.84 290 GLY A CA 1
ATOM 2202 C C . GLY A 1 290 ? 41.475 16.609 -169.684 1.00 33.84 290 GLY A C 1
ATOM 2203 O O . GLY A 1 290 ? 42.586 16.950 -169.300 1.00 33.84 290 GLY A O 1
ATOM 2204 N N . VAL A 1 291 ? 40.441 17.070 -168.944 1.00 31.41 291 VAL A N 1
ATOM 2205 C CA . VAL A 1 291 ? 39.040 16.693 -168.564 1.00 31.41 291 VAL A CA 1
ATOM 2206 C C . VAL A 1 291 ? 38.916 15.638 -167.435 1.00 31.41 291 VAL A C 1
ATOM 2208 O O . VAL A 1 291 ? 39.580 14.612 -167.508 1.00 31.41 291 VAL A O 1
ATOM 2211 N N . ALA A 1 292 ? 37.986 15.908 -166.485 1.00 28.58 292 ALA A N 1
ATOM 2212 C CA . ALA A 1 292 ? 37.455 15.124 -165.335 1.00 28.58 292 ALA A CA 1
ATOM 2213 C C . ALA A 1 292 ? 38.214 15.268 -163.991 1.00 28.58 292 ALA A C 1
ATOM 2215 O O . ALA A 1 292 ? 39.435 15.341 -163.996 1.00 28.58 292 ALA A O 1
ATOM 2216 N N . GLY A 1 293 ? 37.603 15.324 -162.797 1.00 29.22 293 GLY A N 1
ATOM 2217 C CA . GLY A 1 293 ? 36.216 15.159 -162.319 1.00 29.22 293 GLY A CA 1
ATOM 2218 C C . GLY A 1 293 ? 36.232 14.692 -160.837 1.00 29.22 293 GLY A C 1
ATOM 2219 O O . GLY A 1 293 ? 37.260 14.162 -160.422 1.00 29.22 293 GLY A O 1
ATOM 2220 N N . THR A 1 294 ? 35.103 14.845 -160.108 1.00 29.12 294 THR A N 1
ATOM 2221 C CA . THR A 1 294 ? 34.623 14.045 -158.925 1.00 29.12 294 THR A CA 1
ATOM 2222 C C . THR A 1 294 ? 35.407 14.124 -157.595 1.00 29.12 294 THR A C 1
ATOM 2224 O O . THR A 1 294 ? 36.620 14.269 -157.630 1.00 29.12 294 THR A O 1
ATOM 2227 N N . GLY A 1 295 ? 34.851 14.028 -156.378 1.00 29.88 295 GLY A N 1
ATOM 2228 C CA . GLY A 1 295 ? 33.527 13.711 -155.792 1.00 29.88 295 GLY A CA 1
ATOM 2229 C C . GLY A 1 295 ? 33.601 14.039 -154.269 1.00 29.88 295 GLY A C 1
ATOM 2230 O O . GLY A 1 295 ? 34.706 14.292 -153.789 1.00 29.88 295 GLY A O 1
ATOM 2231 N N . GLU A 1 296 ? 32.495 14.344 -153.570 1.00 27.89 296 GLU A N 1
ATOM 2232 C CA . GLU A 1 296 ? 31.652 13.394 -152.783 1.00 27.89 296 GLU A CA 1
ATOM 2233 C C . GLU A 1 296 ? 32.380 12.836 -151.532 1.00 27.89 296 GLU A C 1
ATOM 2235 O O . GLU A 1 296 ? 33.580 12.596 -151.598 1.00 27.89 296 GLU A O 1
ATOM 2240 N N . ASP A 1 297 ? 31.807 12.496 -150.373 1.00 26.48 297 ASP A N 1
ATOM 2241 C CA . ASP A 1 297 ? 30.541 12.673 -149.634 1.00 26.48 297 ASP A CA 1
ATOM 2242 C C . ASP A 1 297 ? 30.676 11.783 -148.362 1.00 26.48 297 ASP A C 1
ATOM 2244 O O . ASP A 1 297 ? 31.519 10.885 -148.343 1.00 26.48 297 ASP A O 1
ATOM 2248 N N . GLY A 1 298 ? 29.809 11.987 -147.356 1.00 28.86 298 GLY A N 1
ATOM 2249 C CA . GLY A 1 298 ? 29.263 10.920 -146.480 1.00 28.86 298 GLY A CA 1
ATOM 2250 C C . GLY A 1 298 ? 30.068 10.511 -145.229 1.00 28.86 298 GLY A C 1
ATOM 2251 O O . GLY A 1 298 ? 31.266 10.278 -145.314 1.00 28.86 298 GLY A O 1
ATOM 2252 N N . GLU A 1 299 ? 29.499 10.566 -144.010 1.00 29.75 299 GLU A N 1
ATOM 2253 C CA . GLU A 1 299 ? 28.544 9.592 -143.390 1.00 29.75 299 GLU A CA 1
ATOM 2254 C C . GLU A 1 299 ? 29.262 8.322 -142.871 1.00 29.75 299 GLU A C 1
ATOM 2256 O O . GLU A 1 299 ? 30.188 7.852 -143.514 1.00 29.75 299 GLU A O 1
ATOM 2261 N N . ALA A 1 300 ? 28.945 7.665 -141.749 1.00 30.83 300 ALA A N 1
ATOM 2262 C CA . ALA A 1 300 ? 27.927 7.764 -140.700 1.00 30.83 300 ALA A CA 1
ATOM 2263 C C . ALA A 1 300 ? 28.293 6.754 -139.568 1.00 30.83 300 ALA A C 1
ATOM 2265 O O . ALA A 1 300 ? 29.231 5.976 -139.743 1.00 30.83 300 ALA A O 1
ATOM 2266 N N . ASP A 1 301 ? 27.479 6.743 -138.496 1.00 28.72 301 ASP A N 1
ATOM 2267 C CA . ASP A 1 301 ? 27.040 5.556 -137.716 1.00 28.72 301 ASP A CA 1
ATOM 2268 C C . ASP A 1 301 ? 28.067 4.779 -136.848 1.00 28.72 301 ASP A C 1
ATOM 2270 O O . ASP A 1 301 ? 29.256 4.745 -137.135 1.00 28.72 301 ASP A O 1
ATOM 2274 N N . ALA A 1 302 ? 27.733 4.123 -135.729 1.00 32.66 302 ALA A N 1
ATOM 2275 C CA . ALA A 1 302 ? 26.475 3.685 -135.111 1.00 32.66 302 ALA A CA 1
ATOM 2276 C C . ALA A 1 302 ? 26.699 3.430 -133.593 1.00 32.66 302 ALA A C 1
ATOM 2278 O O . ALA A 1 302 ? 27.842 3.222 -133.188 1.00 32.66 302 ALA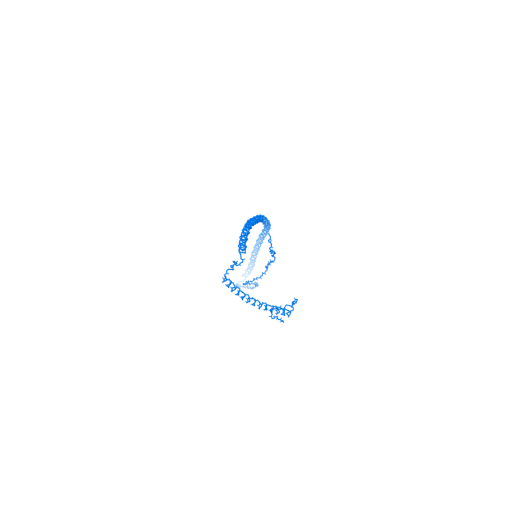 A O 1
ATOM 2279 N N . GLU A 1 303 ? 25.602 3.485 -132.817 1.00 33.53 303 GLU A N 1
ATOM 2280 C CA . GLU A 1 303 ? 25.058 2.490 -131.844 1.00 33.53 303 GLU A CA 1
ATOM 2281 C C . GLU A 1 303 ? 26.050 1.674 -130.958 1.00 33.53 303 GLU A C 1
ATOM 2283 O O . GLU A 1 303 ? 27.138 1.307 -131.373 1.00 33.53 303 GLU A O 1
ATOM 2288 N N . ASP A 1 304 ? 25.780 1.306 -129.701 1.00 33.34 304 ASP A N 1
ATOM 2289 C CA . ASP A 1 304 ? 24.612 0.558 -129.218 1.00 33.34 304 ASP A CA 1
ATOM 2290 C C . ASP A 1 304 ? 24.793 0.198 -127.716 1.00 33.34 304 ASP A C 1
ATOM 2292 O O . ASP A 1 304 ? 25.935 0.056 -127.274 1.00 33.34 304 ASP A O 1
ATOM 2296 N N . ASP A 1 305 ? 23.672 0.019 -126.997 1.00 34.91 305 ASP A N 1
ATOM 2297 C CA . ASP A 1 305 ? 23.407 -0.793 -125.779 1.00 34.91 305 ASP A CA 1
ATOM 2298 C C . ASP A 1 305 ? 24.315 -0.726 -124.516 1.00 34.91 305 ASP A C 1
ATOM 2300 O O . ASP A 1 305 ? 25.535 -0.669 -124.561 1.00 34.91 305 ASP A O 1
ATOM 2304 N N . GLY A 1 306 ? 23.838 -0.803 -123.266 1.00 31.56 306 GLY A N 1
ATOM 2305 C CA . GLY A 1 306 ? 22.549 -1.216 -122.708 1.00 31.56 306 GLY A CA 1
ATOM 2306 C C . GLY A 1 306 ? 22.779 -1.967 -121.375 1.00 31.56 306 GLY A C 1
ATOM 2307 O O . GLY A 1 306 ? 23.630 -2.844 -121.317 1.00 31.56 306 GLY A O 1
ATOM 2308 N N . GLU A 1 307 ? 22.002 -1.618 -120.332 1.00 32.84 307 GLU A N 1
ATOM 2309 C CA . GLU A 1 307 ? 21.666 -2.418 -119.119 1.00 32.84 307 GLU A CA 1
ATOM 2310 C C . GLU A 1 307 ? 22.794 -2.846 -118.138 1.00 32.84 307 GLU A C 1
ATOM 2312 O O . GLU A 1 307 ? 23.927 -3.109 -118.501 1.00 32.84 307 GLU A O 1
ATOM 2317 N N . GLY A 1 308 ? 22.608 -2.976 -116.819 1.00 29.20 308 GLY A N 1
ATOM 2318 C CA . GLY A 1 308 ? 21.457 -2.876 -115.924 1.00 29.20 308 GLY A CA 1
ATOM 2319 C C . GLY A 1 308 ? 21.848 -3.410 -114.524 1.00 29.20 308 GLY A C 1
ATOM 2320 O O . GLY A 1 308 ? 22.896 -4.032 -114.369 1.00 29.20 308 GLY A O 1
ATOM 2321 N N . GLY A 1 309 ? 21.021 -3.186 -113.489 1.00 31.20 309 GLY A N 1
ATOM 2322 C CA . GLY A 1 309 ? 21.095 -3.967 -112.239 1.00 31.20 309 GLY A CA 1
ATOM 2323 C C . GLY A 1 309 ? 20.688 -3.241 -110.952 1.00 31.20 309 GLY A C 1
ATOM 2324 O O . GLY A 1 309 ? 21.480 -2.530 -110.344 1.00 31.20 309 GLY A O 1
ATOM 2325 N N . ARG A 1 310 ? 19.447 -3.486 -110.512 1.00 33.97 310 ARG A N 1
ATOM 2326 C CA . ARG A 1 310 ? 18.890 -3.224 -109.172 1.00 33.97 310 ARG A CA 1
ATOM 2327 C C . ARG A 1 310 ? 19.021 -4.462 -108.267 1.00 33.97 310 ARG A C 1
ATOM 2329 O O . ARG A 1 310 ? 18.930 -5.579 -108.759 1.00 33.97 310 ARG A O 1
ATOM 2336 N N . GLY A 1 311 ? 19.014 -4.229 -106.952 1.00 32.38 311 GLY A N 1
ATOM 2337 C CA . GLY A 1 311 ? 18.506 -5.114 -105.883 1.00 32.38 311 GLY A CA 1
ATOM 2338 C C . GLY A 1 311 ? 18.637 -4.365 -104.546 1.00 32.38 311 GLY A C 1
ATOM 2339 O O . GLY A 1 311 ? 19.749 -4.032 -104.167 1.00 32.38 311 GLY A O 1
ATOM 2340 N N . GLN A 1 312 ? 17.602 -3.759 -103.948 1.00 35.31 312 GLN A N 1
ATOM 2341 C CA . GLN A 1 312 ? 16.512 -4.326 -103.129 1.00 35.31 312 GLN A CA 1
ATOM 2342 C C . GLN A 1 312 ? 16.963 -5.301 -102.029 1.00 35.31 312 GLN A C 1
ATOM 2344 O O . GLN A 1 312 ? 17.272 -6.443 -102.337 1.00 35.31 312 GLN A O 1
ATOM 2349 N N . GLN A 1 313 ? 16.824 -4.896 -100.757 1.00 33.66 313 GLN A N 1
ATOM 2350 C CA . GLN A 1 313 ? 15.811 -5.491 -99.875 1.00 33.66 313 GLN A CA 1
ATOM 2351 C C . GLN A 1 313 ? 15.453 -4.562 -98.700 1.00 33.66 313 GLN A C 1
ATOM 2353 O O . GLN A 1 313 ? 16.307 -3.903 -98.116 1.00 33.66 313 GLN A O 1
ATOM 2358 N N . ALA A 1 314 ? 14.154 -4.508 -98.420 1.00 33.25 314 ALA A N 1
ATOM 2359 C CA . ALA A 1 314 ? 13.491 -3.838 -97.309 1.00 33.25 314 ALA A CA 1
ATOM 2360 C C . ALA A 1 314 ? 13.106 -4.864 -96.233 1.00 33.25 314 ALA A C 1
ATOM 2362 O O . ALA A 1 314 ? 12.906 -6.015 -96.605 1.00 33.25 314 ALA A O 1
ATOM 2363 N N . VAL A 1 315 ? 12.968 -4.417 -94.978 1.00 35.69 315 VAL A N 1
ATOM 2364 C CA . VAL A 1 315 ? 12.015 -4.772 -93.887 1.00 35.69 315 VAL A CA 1
ATOM 2365 C C . VAL A 1 315 ? 12.599 -4.146 -92.595 1.00 35.69 315 VAL A C 1
ATOM 2367 O O . VAL A 1 315 ? 13.814 -4.065 -92.477 1.00 35.69 315 VAL A O 1
ATOM 2370 N N . ASP A 1 316 ? 11.894 -3.616 -91.601 1.00 32.91 316 ASP A N 1
ATOM 2371 C CA . ASP A 1 316 ? 10.501 -3.734 -91.191 1.00 32.91 316 ASP A CA 1
ATOM 2372 C C . ASP A 1 316 ? 10.129 -2.511 -90.330 1.00 32.91 316 ASP A C 1
ATOM 2374 O O . ASP A 1 316 ? 10.971 -1.974 -89.604 1.00 32.91 316 ASP A O 1
ATOM 2378 N N . GLY A 1 317 ? 8.871 -2.086 -90.409 1.00 35.34 317 GLY A N 1
ATOM 2379 C CA . GLY A 1 317 ? 8.264 -1.153 -89.468 1.00 35.34 317 GLY A CA 1
ATOM 2380 C C . GLY A 1 317 ? 7.568 -1.946 -88.366 1.00 35.34 317 GLY A C 1
ATOM 2381 O O . GLY A 1 317 ? 6.857 -2.900 -88.653 1.00 35.34 317 GLY A O 1
ATOM 2382 N N . GLY A 1 318 ? 7.756 -1.544 -87.112 1.00 31.75 318 GLY A N 1
ATOM 2383 C CA . GLY A 1 318 ? 7.135 -2.184 -85.955 1.00 31.75 318 GLY A CA 1
ATOM 2384 C C . GLY A 1 318 ? 6.715 -1.153 -84.920 1.00 31.75 318 GLY A C 1
ATOM 2385 O O . GLY A 1 318 ? 7.414 -0.916 -83.942 1.00 31.75 318 GLY A O 1
ATOM 2386 N N . GLU A 1 319 ? 5.575 -0.529 -85.184 1.00 33.06 319 GLU A N 1
ATOM 2387 C CA . GLU A 1 319 ? 4.722 0.148 -84.211 1.00 33.06 319 GLU A CA 1
ATOM 2388 C C . GLU A 1 319 ? 4.164 -0.899 -83.229 1.00 33.06 319 GLU A C 1
ATOM 2390 O O . GLU A 1 319 ? 3.599 -1.899 -83.665 1.00 33.06 319 GLU A O 1
ATOM 2395 N N . PHE A 1 320 ? 4.274 -0.664 -81.920 1.00 31.95 320 PHE A N 1
ATOM 2396 C CA . PHE A 1 320 ? 3.337 -1.204 -80.931 1.00 31.95 320 PHE A CA 1
ATOM 2397 C C . PHE A 1 320 ? 3.135 -0.165 -79.830 1.00 31.95 320 PHE A C 1
ATOM 2399 O O . PHE A 1 320 ? 4.050 0.165 -79.075 1.00 31.95 320 PHE A O 1
ATOM 2406 N N . GLY A 1 321 ? 1.919 0.374 -79.794 1.00 32.53 321 GLY A N 1
ATOM 2407 C CA . GLY A 1 321 ? 1.340 1.008 -78.622 1.00 32.53 321 GLY A CA 1
ATOM 2408 C C . GLY A 1 321 ? 0.531 0.013 -77.787 1.00 32.53 321 GLY A C 1
ATOM 2409 O O . GLY A 1 321 ? 0.439 -1.166 -78.122 1.00 32.53 321 GLY A O 1
ATOM 2410 N N . GLU A 1 322 ? -0.097 0.589 -76.758 1.00 33.00 322 GLU A N 1
ATOM 2411 C CA . GLU A 1 322 ? -1.041 0.024 -75.777 1.00 33.00 322 GLU A CA 1
ATOM 2412 C C . GLU A 1 322 ? -0.423 -0.801 -74.636 1.00 33.00 322 GLU A C 1
ATOM 2414 O O . GLU A 1 322 ? 0.456 -1.619 -74.862 1.00 33.00 322 GLU A O 1
ATOM 2419 N N . ALA A 1 323 ? -0.757 -0.664 -73.346 1.00 30.11 323 ALA A N 1
ATOM 2420 C CA . ALA A 1 323 ? -1.807 -0.030 -72.522 1.00 30.11 323 ALA A CA 1
ATOM 2421 C C . ALA A 1 323 ? -2.356 -1.112 -71.568 1.00 30.11 323 ALA A C 1
ATOM 2423 O O . ALA A 1 323 ? -2.538 -2.251 -71.981 1.00 30.11 323 ALA A O 1
ATOM 2424 N N . GLY A 1 324 ? -2.675 -0.720 -70.324 1.00 29.22 324 GLY A N 1
ATOM 2425 C CA . GLY A 1 324 ? -3.387 -1.544 -69.324 1.00 29.22 324 GLY A CA 1
ATOM 2426 C C . GLY A 1 324 ? -2.503 -2.613 -68.672 1.00 29.22 324 GLY A C 1
ATOM 2427 O O . GLY A 1 324 ? -1.626 -3.164 -69.312 1.00 29.22 324 GLY A O 1
ATOM 2428 N N . GLU A 1 325 ? -2.577 -2.959 -67.393 1.00 34.50 325 GLU A N 1
ATOM 2429 C CA . GLU A 1 325 ? -3.585 -2.854 -66.334 1.00 34.50 325 GLU A CA 1
ATOM 2430 C C . GLU A 1 325 ? -2.801 -2.908 -65.004 1.00 34.50 325 GLU A C 1
ATOM 2432 O O . GLU A 1 325 ? -1.807 -3.616 -64.879 1.00 34.50 325 GLU A O 1
ATOM 2437 N N . SER A 1 326 ? -3.026 -2.007 -64.052 1.00 32.38 326 SER A N 1
ATOM 2438 C CA . SER A 1 326 ? -3.980 -2.155 -62.945 1.00 32.38 326 SER A CA 1
ATOM 2439 C C . SER A 1 326 ? -3.891 -3.467 -62.148 1.00 32.38 326 SER A C 1
ATOM 2441 O O . SER A 1 326 ? -4.350 -4.510 -62.593 1.00 32.38 326 SER A O 1
ATOM 2443 N N . GLY A 1 327 ? -3.517 -3.326 -60.874 1.00 30.56 327 GLY A N 1
ATOM 2444 C CA . GLY A 1 327 ? -4.391 -3.780 -59.793 1.00 30.56 327 GLY A CA 1
ATOM 2445 C C . GLY A 1 327 ? -4.045 -5.083 -59.068 1.00 30.56 327 GLY A C 1
ATOM 2446 O O . GLY A 1 327 ? -3.556 -6.045 -59.639 1.00 30.56 327 GLY A O 1
ATOM 2447 N N . ALA A 1 328 ? -4.458 -5.071 -57.796 1.00 33.88 328 ALA A N 1
ATOM 2448 C CA . ALA A 1 328 ? -4.649 -6.190 -56.870 1.00 33.88 328 ALA A CA 1
ATOM 2449 C C . ALA A 1 328 ? -3.373 -6.744 -56.200 1.00 33.88 328 ALA A C 1
ATOM 2451 O O . ALA A 1 328 ? -2.528 -7.372 -56.816 1.00 33.88 328 ALA A O 1
ATOM 2452 N N . GLN A 1 329 ? -3.110 -6.371 -54.943 1.00 32.19 329 GLN A N 1
ATOM 2453 C CA . GLN A 1 329 ? -3.733 -6.878 -53.702 1.00 32.19 329 GLN A CA 1
ATOM 2454 C C . GLN A 1 329 ? -3.105 -8.184 -53.195 1.00 32.19 329 GLN A C 1
ATOM 2456 O O . GLN A 1 329 ? -3.194 -9.222 -53.833 1.00 32.19 329 GLN A O 1
ATOM 2461 N N . GLY A 1 330 ? -2.658 -8.124 -51.937 1.00 31.19 330 GLY A N 1
ATOM 2462 C CA . GLY A 1 330 ? -3.068 -9.109 -50.938 1.00 31.19 330 GLY A CA 1
ATOM 2463 C C . GLY A 1 330 ? -2.086 -10.233 -50.623 1.00 31.19 330 GLY A C 1
ATOM 2464 O O . GLY A 1 330 ? -2.099 -11.265 -51.275 1.00 31.19 330 GLY A O 1
ATOM 2465 N N . ALA A 1 331 ? -1.339 -10.064 -49.531 1.00 36.97 331 ALA A N 1
ATOM 2466 C CA . ALA A 1 331 ? -1.199 -11.017 -48.417 1.00 36.97 331 ALA A CA 1
ATOM 2467 C C . ALA A 1 331 ? -0.130 -10.431 -47.469 1.00 36.97 331 ALA A C 1
ATOM 2469 O O . ALA A 1 331 ? 0.965 -10.114 -47.905 1.00 36.97 331 ALA A O 1
ATOM 2470 N N . GLY A 1 332 ? -0.360 -10.157 -46.187 1.00 34.88 332 GLY A N 1
ATOM 2471 C CA . GLY A 1 332 ? -1.278 -10.824 -45.276 1.00 34.88 332 GLY A CA 1
ATOM 2472 C C . GLY A 1 332 ? -0.566 -11.958 -44.543 1.00 34.88 332 GLY A C 1
ATOM 2473 O O . GLY A 1 332 ? -0.972 -13.098 -44.685 1.00 34.88 332 GLY A O 1
ATOM 2474 N N . THR A 1 333 ? 0.475 -11.650 -43.766 1.00 38.53 333 THR A N 1
ATOM 2475 C CA . THR A 1 333 ? 1.052 -12.524 -42.727 1.00 38.53 333 THR A CA 1
ATOM 2476 C C . THR A 1 333 ? 1.782 -11.634 -41.723 1.00 38.53 333 THR A C 1
ATOM 2478 O O . THR A 1 333 ? 2.539 -10.768 -42.137 1.00 38.53 333 THR A O 1
ATOM 2481 N N . ALA A 1 334 ? 1.687 -11.756 -40.413 1.00 40.91 334 ALA A N 1
ATOM 2482 C CA . ALA A 1 334 ? 0.802 -12.476 -39.525 1.00 40.91 334 ALA A CA 1
ATOM 2483 C C . ALA A 1 334 ? 1.014 -11.763 -38.183 1.00 40.91 334 ALA A C 1
ATOM 2485 O O . ALA A 1 334 ? 2.153 -11.562 -37.763 1.00 40.91 334 ALA A O 1
ATOM 2486 N N . GLY A 1 335 ? -0.068 -11.332 -37.539 1.00 33.53 335 GLY A N 1
ATOM 2487 C CA . GLY A 1 335 ? 0.003 -10.897 -36.153 1.00 33.53 335 GLY A CA 1
ATOM 2488 C C . GLY A 1 335 ? 0.311 -12.101 -35.271 1.00 33.53 335 GLY A C 1
ATOM 2489 O O . GLY A 1 335 ? -0.453 -13.062 -35.252 1.00 33.53 335 GLY A O 1
ATOM 2490 N N . THR A 1 336 ? 1.405 -12.042 -34.523 1.00 38.00 336 THR A N 1
ATOM 2491 C CA . THR A 1 336 ? 1.598 -12.877 -33.338 1.00 38.00 336 THR A CA 1
ATOM 2492 C C . THR A 1 336 ? 1.152 -12.067 -32.132 1.00 38.00 336 THR A C 1
ATOM 2494 O O . THR A 1 336 ? 1.921 -11.330 -31.520 1.00 38.00 336 THR A O 1
ATOM 2497 N N . ALA A 1 337 ? -0.142 -12.178 -31.836 1.00 37.12 337 ALA A N 1
ATOM 2498 C CA . ALA A 1 337 ? -0.672 -11.890 -30.518 1.00 37.12 337 ALA A CA 1
ATOM 2499 C C . ALA A 1 337 ? -0.257 -13.043 -29.598 1.00 37.12 337 ALA A C 1
ATOM 2501 O O . ALA A 1 337 ? -0.874 -14.106 -29.608 1.00 37.12 337 ALA A O 1
ATOM 2502 N N . GLU A 1 338 ? 0.798 -12.832 -28.820 1.00 38.19 338 GLU A N 1
ATOM 2503 C CA . GLU A 1 338 ? 1.108 -13.675 -27.672 1.00 38.19 338 GLU A CA 1
ATOM 2504 C C . GLU A 1 338 ? 0.413 -13.061 -26.450 1.00 38.19 338 GLU A C 1
ATOM 2506 O O . GLU A 1 338 ? 0.901 -12.149 -25.786 1.00 38.19 338 GLU A O 1
ATOM 2511 N N . ALA A 1 339 ? -0.820 -13.513 -26.223 1.00 42.38 339 ALA A N 1
ATOM 2512 C CA . ALA A 1 339 ? -1.408 -13.523 -24.893 1.00 42.38 339 ALA A CA 1
ATOM 2513 C C . ALA A 1 339 ? -0.782 -14.675 -24.091 1.00 42.38 339 ALA A C 1
ATOM 2515 O O . ALA A 1 339 ? -0.284 -15.615 -24.703 1.00 42.38 339 ALA A O 1
ATOM 2516 N N . VAL A 1 340 ? -0.963 -14.639 -22.758 1.00 37.41 340 VAL A N 1
ATOM 2517 C CA . VAL A 1 340 ? -0.562 -15.632 -21.725 1.00 37.41 340 VAL A CA 1
ATOM 2518 C C . VAL A 1 340 ? 0.722 -15.154 -21.012 1.00 37.41 340 VAL A C 1
ATOM 2520 O O . VAL A 1 340 ? 1.780 -15.089 -21.604 1.00 37.41 340 VAL A O 1
ATOM 2523 N N . THR A 1 341 ? 0.749 -14.720 -19.747 1.00 41.84 341 THR A N 1
ATOM 2524 C CA . THR A 1 341 ? -0.026 -15.110 -18.559 1.00 41.84 341 THR A CA 1
ATOM 2525 C C . THR A 1 341 ? 0.055 -13.998 -17.509 1.00 41.84 341 THR A C 1
ATOM 2527 O O . THR A 1 341 ? 1.139 -13.495 -17.234 1.00 41.84 341 THR A O 1
ATOM 2530 N N . VAL A 1 342 ? -1.061 -13.673 -16.854 1.00 46.88 342 VAL A N 1
ATOM 2531 C CA . VAL A 1 342 ? -1.070 -12.952 -15.571 1.00 46.88 342 VAL A CA 1
ATOM 2532 C C . VAL A 1 342 ? -1.117 -13.996 -14.453 1.00 46.88 342 VAL A C 1
ATOM 2534 O O . VAL A 1 342 ? -2.110 -14.725 -14.381 1.00 46.88 342 VAL A O 1
ATOM 2537 N N . PRO A 1 343 ? -0.119 -14.084 -13.558 1.00 42.66 343 PRO A N 1
ATOM 2538 C CA . PRO A 1 343 ? -0.253 -14.853 -12.334 1.00 42.66 343 PRO A CA 1
ATOM 2539 C C . PRO A 1 343 ? -0.454 -13.936 -11.122 1.00 42.66 343 PRO A C 1
ATOM 2541 O O . PRO A 1 343 ? 0.339 -13.038 -10.860 1.00 42.66 343 PRO A O 1
ATOM 2544 N N . GLY A 1 344 ? -1.474 -14.254 -10.321 1.00 44.41 344 GLY A N 1
ATOM 2545 C CA . GLY A 1 344 ? -1.394 -14.041 -8.875 1.00 44.41 344 GLY A CA 1
ATOM 2546 C C . GLY A 1 344 ? -2.282 -12.952 -8.284 1.00 44.41 344 GLY A C 1
ATOM 2547 O O . GLY A 1 344 ? -1.792 -12.007 -7.678 1.00 44.41 344 GLY A O 1
ATOM 2548 N N . GLN A 1 345 ? -3.602 -13.154 -8.328 1.00 41.00 345 GLN A N 1
ATOM 2549 C CA . GLN A 1 345 ? -4.450 -12.690 -7.231 1.00 41.00 345 GLN A CA 1
ATOM 2550 C C . GLN A 1 345 ? -4.054 -13.426 -5.944 1.00 41.00 345 GLN A C 1
ATOM 2552 O O . GLN A 1 345 ? -4.248 -14.636 -5.846 1.00 41.00 345 GLN A O 1
ATOM 2557 N N . VAL A 1 346 ? -3.588 -12.698 -4.928 1.00 46.75 346 VAL A N 1
ATOM 2558 C CA . VAL A 1 346 ? -3.646 -13.164 -3.538 1.00 46.75 346 VAL A CA 1
ATOM 2559 C C . VAL A 1 346 ? -4.623 -12.278 -2.782 1.00 46.75 346 VAL A C 1
ATOM 2561 O O . VAL A 1 346 ? -4.351 -11.131 -2.436 1.00 46.75 346 VAL A O 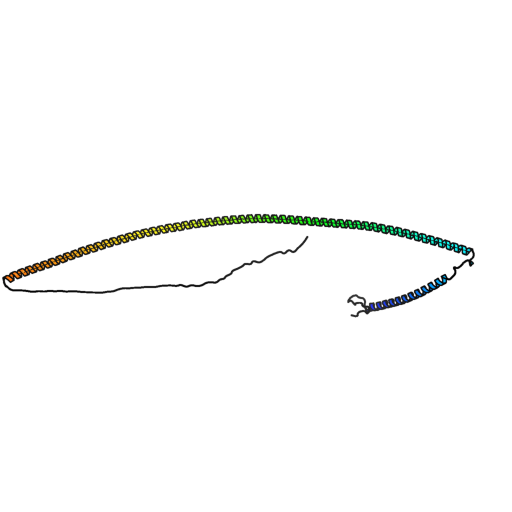1
ATOM 2564 N N . ARG A 1 347 ? -5.799 -12.852 -2.528 1.00 42.00 347 ARG A N 1
ATOM 2565 C CA . ARG A 1 347 ? -6.712 -12.403 -1.485 1.00 42.00 347 ARG A CA 1
ATOM 2566 C C . ARG A 1 347 ? -6.047 -12.611 -0.122 1.00 42.00 347 ARG A C 1
ATOM 2568 O O . ARG A 1 347 ? -5.779 -13.742 0.257 1.00 42.00 347 ARG A O 1
ATOM 2575 N N . GLY A 1 348 ? -5.892 -11.513 0.611 1.00 39.78 348 GLY A N 1
ATOM 2576 C CA . GLY A 1 348 ? -6.219 -11.387 2.031 1.00 39.78 348 GLY A CA 1
ATOM 2577 C C . GLY A 1 348 ? -5.450 -12.224 3.056 1.00 39.78 348 GLY A C 1
ATOM 2578 O O . GLY A 1 348 ? -5.700 -13.413 3.214 1.00 39.78 348 GLY A O 1
ATOM 2579 N N . ARG A 1 349 ? -4.750 -11.530 3.957 1.00 45.03 349 ARG A N 1
ATOM 2580 C CA . ARG A 1 349 ? -5.033 -11.654 5.396 1.00 45.03 349 ARG A CA 1
ATOM 2581 C C . ARG A 1 349 ? -4.464 -10.469 6.171 1.00 45.03 349 ARG A C 1
ATOM 2583 O O . ARG A 1 349 ? -3.273 -10.206 6.123 1.00 45.03 349 ARG A O 1
ATOM 2590 N N . LYS A 1 350 ? -5.349 -9.796 6.908 1.00 47.62 350 LYS A N 1
ATOM 2591 C CA . LYS A 1 350 ? -5.004 -8.937 8.041 1.00 47.62 350 LYS A CA 1
ATOM 2592 C C . LYS A 1 350 ? -4.249 -9.759 9.092 1.00 47.62 350 LYS A C 1
ATOM 2594 O O . LYS A 1 350 ? -4.715 -10.849 9.436 1.00 47.62 350 LYS A O 1
ATOM 2599 N N . ARG A 1 351 ? -3.207 -9.183 9.676 1.00 47.47 351 ARG A N 1
ATOM 2600 C CA . ARG A 1 351 ? -3.283 -8.679 11.050 1.00 47.47 351 ARG A CA 1
ATOM 2601 C C . ARG A 1 351 ? -2.580 -7.341 11.120 1.00 47.47 351 ARG A C 1
ATOM 2603 O O . ARG A 1 351 ? -1.552 -7.218 10.426 1.00 47.47 351 ARG A O 1
#

Solvent-accessible surface area (backbone atoms only — not comparable to full-atom values): 20986 Å² total; per-residue (Å²): 135,83,68,49,97,86,70,56,81,83,67,97,69,100,65,83,60,65,71,62,52,50,56,50,46,55,50,53,50,50,53,50,52,53,50,52,56,48,50,55,51,51,53,50,52,50,52,54,51,51,54,50,51,52,51,51,51,56,54,54,71,72,52,76,80,84,74,59,74,87,64,41,82,66,51,48,52,51,49,53,48,54,53,48,53,52,48,51,52,47,53,49,51,52,53,50,51,51,50,53,48,51,53,49,51,52,51,52,49,52,52,52,49,53,52,49,53,52,51,50,51,53,50,51,53,51,49,55,54,49,51,55,50,50,53,50,52,48,53,50,52,50,50,52,54,51,51,51,52,50,52,51,51,52,52,49,52,54,52,51,51,53,50,50,52,51,49,51,51,51,52,52,54,49,51,53,48,53,51,51,52,49,52,54,48,55,51,49,53,50,52,49,53,52,51,48,53,52,49,52,52,52,51,47,54,51,48,54,53,50,51,52,51,50,52,48,54,51,48,56,48,50,52,51,52,51,48,52,49,51,52,49,51,50,49,49,51,51,50,50,50,51,52,51,54,46,48,53,48,49,54,48,50,50,52,48,50,51,48,50,52,48,52,51,51,46,52,51,48,50,51,49,48,51,53,46,52,51,45,55,61,46,50,77,74,46,87,82,92,85,88,88,80,91,79,90,80,83,89,80,91,77,88,79,90,79,90,85,89,88,81,89,88,88,88,83,88,81,90,80,81,88,80,90,78,85,85,84,84,90,83,90,83,76,88,82,81,81,76,88,82,89,87,78,90,75,83,82,81,90,129

pLDDT: mean 78.61, std 24.27, range [26.48, 98.81]

Sequence (351 aa):
MGASPHGFTVVRGRGYRPEQVDEALDGLLGEQEEARARLARLVAEQGELTAETERLRALAATLPPPAYETLGAHAGKLLTLAESEAADVRAAAEADAARTTADAETYAAAVRQAAAEEAELLRAEASAAADRRVEAARAEAEAVAAAARAAEAETRTAAEEALREARERCATTLSEQEQAQTAASDDADREIAERERTLEAYVGELGDRGEELLETARRERAEAEEDAQRWDEEARKRGGKLLAGARVREEAIERETERVLWEHAERAAEMRRHMGRVRSTLASLTGRTGVAGTGEDGEADAEDDGEGGRGQQAVDGGEFGEAGESGAQGAGTAGTAEAVTVPGQVRGRKR

Secondary structure (DSSP, 8-state):
-PPPTT-----SSS---HHHHHHHHHHHHHHHHHHHHHHHHHHHHHHHHHHHHHHHHHHHHHSPP--GGGG-HHHHHHHHHHHHHHHHHHHHHHHHHHHHHHHHHHHHHHHHHHHHHHHHHHHHHHHHHHHHHHHHHHHHHHHHHHHHHHHHHHHHHHHHHHHHHHHHHHHHHHHHHHHHHHHHHHHHHHHHHHHHHHHHHHHHHHHHHHHHHHHHHHHHHHHHHHHHHHHHHHHHHHHHHHHHHHHHHHHHHHHHHHHHHHHHHHHHHHHHHHHHHHHHHHHTT------------------------------------------------------------------